Protein 5WAN (pdb70)

Solvent-accessible surface area: 14169 Å² total; per-residue (Å²): 154,218,54,91,0,75,0,0,0,22,0,0,0,3,6,6,0,9,2,0,0,61,75,6,41,96,53,102,6,63,70,116,34,0,58,41,0,0,70,56,0,17,115,28,73,6,40,6,0,2,0,30,25,16,55,117,19,20,21,18,166,11,87,0,14,68,58,41,61,71,0,4,98,9,0,24,24,0,2,70,46,18,78,145,3,49,0,3,0,6,0,3,1,28,46,45,80,2,21,85,0,0,108,46,0,3,71,5,8,87,69,9,65,14,18,2,0,0,9,2,37,5,12,69,47,78,68,14,5,99,79,94,68,64,26,75,25,91,111,10,100,101,96,51,35,67,32,1,42,20,0,0,66,0,0,122,50,1,23,57,84,6,98,4,94,36,123,35,115,74,28,86,22,110,70,28,134,2,73,89,76,21,84,56,126,25,51,8,0,3,43,2,54,49,114,56,0,4,51,8,0,1,141,24,0,54,14,0,11,4,119,3,104,23,4,49,67,11,64,43,0,31,92,13,1,55,106,1,107,102,12,7,123,135,43,72,85,124,6,5,1,12,0,13,0,0,2,0,11,33,100,66,80,116,36,0,68,60,66,0,75,94,14,53,81,6,30,2,130,104,0,29,80,173,60,152,105,102,43,21,44,1,0,59,77,12,0,0,0,7,1,17,23,58,13,0,2,134,8,0,23,66,0,13,74,9,93,14,12,67,0,0,4,0,0,4,10,52,7,70,58,10,0,81,38,0,9,99,102,0,12,91,103,4,95,0,7,70,92,38,145

Structure (mmCIF, N/CA/C/O backbone):
data_5WAN
#
_entry.id   5WAN
#
_cell.length_a   87.850
_cell.length_b   87.850
_cell.length_c   96.368
_cell.angle_alpha   90.00
_cell.angle_beta   90.00
_cell.angle_gamma   120.00
#
_symmetry.space_group_name_H-M   'P 31 2 1'
#
loop_
_entity.id
_entity.type
_entity.pdbx_description
1 polymer 'Pyrimidine monooxygenase RutA'
2 non-polymer URACIL
3 non-polymer 'SULFATE ION'
4 non-polymer GLYCEROL
5 non-polymer 'FLAVIN MONONUCLEOTIDE'
6 water water
#
loop_
_atom_site.group_PDB
_atom_site.id
_atom_site.type_symbol
_atom_site.label_atom_id
_atom_site.label_alt_id
_atom_site.label_comp_id
_atom_site.label_asym_id
_atom_site.label_entity_id
_atom_site.label_seq_id
_atom_site.pdbx_PDB_ins_code
_atom_site.Cartn_x
_atom_site.Cartn_y
_atom_site.Cartn_z
_atom_site.occupancy
_atom_site.B_iso_or_equiv
_atom_site.auth_seq_id
_atom_site.auth_comp_id
_atom_site.auth_asym_id
_atom_site.auth_atom_id
_atom_site.pdbx_PDB_model_num
ATOM 1 N N . GLU A 1 32 ? 45.890 29.419 29.920 1.00 50.99 -2 GLU A N 1
ATOM 2 C CA . GLU A 1 32 ? 44.935 29.829 30.949 1.00 56.27 -2 GLU A CA 1
ATOM 3 C C . GLU A 1 32 ? 44.599 31.326 30.887 1.00 56.80 -2 GLU A C 1
ATOM 4 O O . GLU A 1 32 ? 43.738 31.803 31.633 1.00 54.81 -2 GLU A O 1
ATOM 6 N N . ARG A 1 3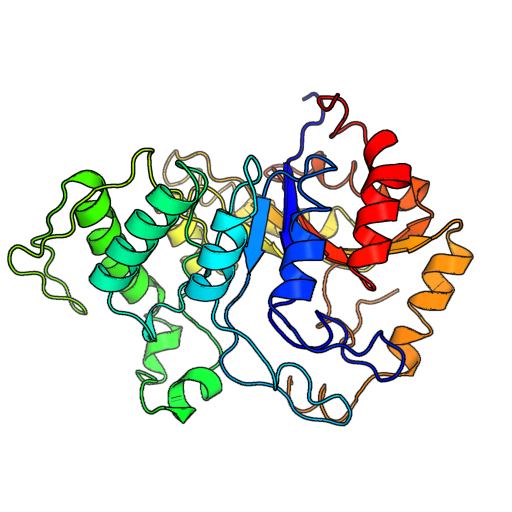3 ? 45.277 32.067 30.010 1.00 54.30 -1 ARG A N 1
ATOM 7 C CA . ARG A 1 33 ? 44.999 33.493 29.877 1.00 50.67 -1 ARG A CA 1
ATOM 8 C C . ARG A 1 33 ? 43.671 33.695 29.158 1.00 43.34 -1 ARG A C 1
ATOM 9 O O . ARG A 1 33 ? 43.446 33.135 28.082 1.00 37.57 -1 ARG A O 1
ATOM 17 N N . LEU A 1 34 ? 42.798 34.503 29.759 1.00 37.48 0 LEU A N 1
ATOM 18 C CA . LEU A 1 34 ? 41.431 34.639 29.274 1.00 34.25 0 LEU A CA 1
ATOM 19 C C . LEU A 1 34 ? 41.388 35.123 27.827 1.00 31.70 0 LEU A C 1
ATOM 20 O O . LEU A 1 34 ? 42.008 36.127 27.470 1.00 28.75 0 LEU A O 1
ATOM 25 N N A MET A 1 35 ? 40.659 34.380 27.004 0.53 30.83 1 MET A N 1
ATOM 26 N N B MET A 1 35 ? 40.640 34.406 26.988 0.47 30.89 1 MET A N 1
ATOM 27 C CA A MET A 1 35 ? 40.430 34.717 25.609 0.53 32.80 1 MET A CA 1
ATOM 28 C CA B MET A 1 35 ? 40.455 34.799 25.590 0.47 32.66 1 MET A CA 1
ATOM 29 C C A MET A 1 35 ? 39.047 34.190 25.271 0.53 30.49 1 MET A C 1
ATOM 30 C C B MET A 1 35 ? 39.143 34.201 25.105 0.47 30.76 1 MET A C 1
ATOM 31 O O A MET A 1 35 ? 38.765 33.013 25.511 0.53 32.70 1 MET A O 1
ATOM 32 O O B MET A 1 35 ? 39.012 32.974 25.049 0.47 33.81 1 MET A O 1
ATOM 41 N N . MET A 1 36 ? 38.181 35.054 24.749 1.00 20.11 2 MET A N 1
ATOM 42 C CA . MET A 1 36 ? 36.828 34.618 24.420 1.00 18.11 2 MET A CA 1
ATOM 43 C C . MET A 1 36 ? 36.315 35.336 23.180 1.00 19.70 2 MET A C 1
ATOM 44 O O . MET A 1 36 ? 36.559 36.532 22.999 1.00 18.47 2 MET A O 1
ATOM 49 N N . LYS A 1 37 ? 35.602 34.600 22.325 1.00 14.45 3 LYS A N 1
ATOM 50 C CA . LYS A 1 37 ? 34.996 35.178 21.136 1.00 13.49 3 LYS A CA 1
ATOM 51 C C . LYS A 1 37 ? 33.633 35.772 21.483 1.00 14.14 3 LYS A C 1
ATOM 52 O O . LYS A 1 37 ? 32.962 35.318 22.409 1.00 15.04 3 LYS A O 1
ATOM 58 N N . ILE A 1 38 ? 33.234 36.803 20.741 1.00 12.43 4 ILE A N 1
ATOM 59 C CA . ILE A 1 38 ? 31.967 37.488 20.977 1.00 16.87 4 ILE A CA 1
ATOM 60 C C . ILE A 1 38 ? 31.177 37.504 19.679 1.00 18.36 4 ILE A C 1
ATOM 61 O O . ILE A 1 38 ? 31.687 37.950 18.646 1.00 17.47 4 ILE A O 1
ATOM 66 N N . GLY A 1 39 ? 29.927 37.053 19.735 1.00 12.13 5 GLY A N 1
ATOM 67 C CA . GLY A 1 39 ? 29.073 37.127 18.566 1.00 10.10 5 GLY A CA 1
ATOM 68 C C . GLY A 1 39 ? 27.825 37.925 18.868 1.00 12.43 5 GLY A C 1
ATOM 69 O O . GLY A 1 39 ? 27.468 38.098 20.042 1.00 14.97 5 GLY A O 1
ATOM 70 N N . VAL A 1 40 ? 27.161 38.431 17.836 1.00 9.89 6 VAL A N 1
ATOM 71 C CA . VAL A 1 40 ? 25.872 39.091 17.999 1.00 10.30 6 VAL A CA 1
ATOM 72 C C . VAL A 1 40 ? 24.797 38.225 17.352 1.00 10.92 6 VAL A C 1
ATOM 73 O O . VAL A 1 40 ? 24.967 37.740 16.223 1.00 10.38 6 VAL A O 1
ATOM 77 N N . PHE A 1 41 ? 23.703 38.018 18.086 1.00 11.33 7 PHE A N 1
ATOM 78 C CA . PHE A 1 41 ? 22.515 37.294 17.623 1.00 11.09 7 PHE A CA 1
ATOM 79 C C . PHE A 1 41 ? 21.590 38.351 17.032 1.00 14.01 7 PHE A C 1
ATOM 80 O O . PHE A 1 41 ? 20.935 39.087 17.778 1.00 13.19 7 PHE A O 1
ATOM 88 N N . VAL A 1 42 ? 21.552 38.470 15.704 1.00 9.80 8 VAL A N 1
ATOM 89 C CA . VAL A 1 42 ? 20.929 39.661 15.107 1.00 10.38 8 VAL A CA 1
ATOM 90 C C . VAL A 1 42 ? 19.405 39.548 15.100 1.00 12.55 8 VAL A C 1
ATOM 91 O O . VAL A 1 42 ? 18.849 38.450 14.939 1.00 14.17 8 VAL A O 1
ATOM 95 N N . PRO A 1 43 ? 18.687 40.655 15.285 1.00 12.62 9 PRO A N 1
ATOM 96 C CA . PRO A 1 43 ? 17.204 40.581 15.386 1.00 9.00 9 PRO A CA 1
ATOM 97 C C . PRO A 1 43 ? 16.538 40.425 14.021 1.00 12.11 9 PRO A C 1
ATOM 98 O O . PRO A 1 43 ? 16.068 41.369 13.377 1.00 12.60 9 PRO A O 1
ATOM 102 N N . ILE A 1 44 ? 16.539 39.180 13.550 1.00 10.10 10 ILE A N 1
ATOM 103 C CA . ILE A 1 44 ? 15.801 38.812 12.351 1.00 10.28 10 ILE A CA 1
ATOM 104 C C . ILE A 1 44 ? 14.305 38.740 12.601 1.00 11.53 10 ILE A C 1
ATOM 105 O O . ILE A 1 44 ? 13.533 38.727 11.635 1.00 12.65 10 ILE A O 1
ATOM 110 N N . GLY A 1 45 ? 13.881 38.729 13.870 1.00 11.21 11 GLY A N 1
ATOM 111 C CA . GLY A 1 45 ? 12.472 38.783 14.225 1.00 10.87 11 GLY A CA 1
ATOM 112 C C . GLY A 1 45 ? 12.158 40.065 14.978 1.00 12.54 11 GLY A C 1
ATOM 113 O O . GLY A 1 45 ? 13.010 40.604 15.685 1.00 14.67 11 GLY A O 1
ATOM 114 N N . ASN A 1 46 ? 10.919 40.548 14.833 1.00 11.77 12 ASN A N 1
ATOM 115 C CA . ASN A 1 46 ? 10.552 41.833 15.435 1.00 11.62 12 ASN A CA 1
ATOM 116 C C . ASN A 1 46 ? 10.693 41.808 16.957 1.00 14.44 12 ASN A C 1
ATOM 117 O O . ASN A 1 46 ? 10.421 40.798 17.620 1.00 14.68 12 ASN A O 1
ATOM 122 N N . ASN A 1 47 ? 11.162 42.934 17.500 1.00 12.54 13 ASN A N 1
ATOM 123 C CA . ASN A 1 47 ? 11.355 43.168 18.925 1.00 14.14 13 ASN A CA 1
ATOM 124 C C . ASN A 1 47 ? 12.477 42.336 19.535 1.00 19.11 13 ASN A C 1
ATOM 125 O O . ASN A 1 47 ? 12.622 42.323 20.767 1.00 15.22 13 ASN A O 1
ATOM 130 N N . GLY A 1 48 ? 13.300 41.675 18.722 1.00 14.71 14 GLY A N 1
ATOM 131 C CA . GLY A 1 48 ? 14.462 40.986 19.260 1.00 13.76 14 GLY A CA 1
ATOM 132 C C . GLY A 1 48 ? 14.059 39.851 20.181 1.00 15.65 14 GLY A C 1
ATOM 133 O O . GLY A 1 48 ? 13.322 38.953 19.768 1.00 16.43 14 GLY A O 1
ATOM 134 N N . TRP A 1 49 ? 14.526 39.873 21.426 1.00 15.91 15 TRP A N 1
ATOM 135 C CA . TRP A 1 49 ? 14.239 38.794 22.366 1.00 14.02 15 TRP A CA 1
ATOM 136 C C . TRP A 1 49 ? 13.502 39.298 23.601 1.00 15.55 15 TRP A C 1
ATOM 137 O O . TRP A 1 49 ? 13.576 38.680 24.661 1.00 17.48 15 TRP A O 1
ATOM 148 N N . LEU A 1 50 ? 12.756 40.399 23.493 1.00 16.59 16 LEU A N 1
ATOM 149 C CA . LEU A 1 50 ? 11.950 40.868 24.617 1.00 16.18 16 LEU A CA 1
ATOM 150 C C . LEU A 1 50 ? 10.472 40.817 24.255 1.00 16.74 16 LEU A C 1
ATOM 151 O O . LEU A 1 50 ? 10.063 41.318 23.203 1.00 17.80 16 LEU A O 1
ATOM 156 N N . ILE A 1 51 ? 9.680 40.216 25.136 1.00 16.95 17 ILE A N 1
ATOM 157 C CA . ILE A 1 51 ? 8.259 40.006 24.891 1.00 19.91 17 ILE A CA 1
ATOM 158 C C . ILE A 1 51 ? 7.494 40.919 25.842 1.00 18.66 17 ILE A C 1
ATOM 159 O O . ILE A 1 51 ? 6.973 40.475 26.870 1.00 20.91 17 ILE A O 1
ATOM 164 N N . SER A 1 52 ? 7.446 42.212 25.517 1.00 19.77 18 SER A N 1
ATOM 165 C CA . SER A 1 52 ? 7.010 43.209 26.488 1.00 19.86 18 SER A CA 1
ATOM 166 C C . SER A 1 52 ? 6.615 44.489 25.769 1.00 19.55 18 SER A C 1
ATOM 167 O O . SER A 1 52 ? 7.314 44.923 24.854 1.00 18.56 18 SER A O 1
ATOM 170 N N . THR A 1 53 ? 5.523 45.115 26.223 1.00 23.02 19 THR A N 1
ATOM 171 C CA . THR A 1 53 ? 5.139 46.399 25.655 1.00 23.62 19 THR A CA 1
ATOM 172 C C . THR A 1 53 ? 6.020 47.540 26.146 1.00 26.28 19 THR A C 1
ATOM 173 O O . THR A 1 53 ? 5.961 48.636 25.576 1.00 26.15 19 THR A O 1
ATOM 177 N N . HIS A 1 54 ? 6.849 47.306 27.166 1.00 23.12 20 HIS A N 1
ATOM 178 C CA . HIS A 1 54 ? 7.804 48.303 27.637 1.00 22.76 20 HIS A CA 1
ATOM 179 C C . HIS A 1 54 ? 9.169 48.171 26.981 1.00 27.90 20 HIS A C 1
ATOM 180 O O . HIS A 1 54 ? 10.044 49.005 27.235 1.00 22.11 20 HIS A O 1
ATOM 187 N N . ALA A 1 55 ? 9.374 47.143 26.168 1.00 18.64 21 ALA A N 1
ATOM 188 C CA . ALA A 1 55 ? 10.619 46.946 25.459 1.00 17.66 21 ALA A CA 1
ATOM 189 C C . ALA A 1 55 ? 10.612 47.774 24.179 1.00 17.89 21 ALA A C 1
ATOM 190 O O . ALA A 1 55 ? 9.551 48.196 23.713 1.00 17.31 21 ALA A O 1
ATOM 192 N N . PRO A 1 56 ? 11.780 48.036 23.599 1.00 19.16 22 PRO A N 1
ATOM 193 C CA . PRO A 1 56 ? 11.804 48.702 22.291 1.00 16.98 22 PRO A CA 1
ATOM 194 C C . PRO A 1 56 ? 10.998 47.914 21.267 1.00 20.34 22 PRO A C 1
ATOM 195 O O . PRO A 1 56 ? 11.110 46.690 21.173 1.00 17.87 22 PRO A O 1
ATOM 199 N N . GLN A 1 57 ? 10.174 48.631 20.503 1.00 17.00 23 GLN A N 1
ATOM 200 C CA . GLN A 1 57 ? 9.344 48.036 19.460 1.00 16.56 23 GLN A CA 1
ATOM 201 C C . GLN A 1 57 ? 9.955 48.356 18.102 1.00 15.83 23 GLN A C 1
ATOM 202 O O . GLN A 1 57 ? 10.126 49.530 17.756 1.00 19.00 23 GLN A O 1
ATOM 208 N N . TYR A 1 58 ? 10.269 47.320 17.323 1.00 14.25 24 TYR A N 1
ATOM 209 C CA . TYR A 1 58 ? 10.893 47.536 16.029 1.00 14.04 24 TYR A CA 1
ATOM 210 C C . TYR A 1 58 ? 10.675 46.308 15.155 1.00 16.02 24 TYR A C 1
ATOM 211 O O . TYR A 1 58 ? 10.573 45.185 15.653 1.00 14.39 24 TYR A O 1
ATOM 220 N N . MET A 1 59 ? 10.592 46.538 13.881 1.00 14.71 25 MET A N 1
ATOM 221 C CA . MET A 1 59 ? 10.504 45.486 12.876 1.00 14.59 25 MET A CA 1
ATOM 222 C C . MET A 1 59 ? 11.898 45.055 12.452 1.00 11.88 25 MET A C 1
ATOM 223 O O . MET A 1 59 ? 12.837 45.857 12.467 1.00 15.12 25 MET A O 1
ATOM 228 N N . PRO A 1 60 ? 12.084 43.798 12.042 1.00 12.13 26 PRO A N 1
ATOM 229 C CA . PRO A 1 60 ? 13.391 43.385 11.524 1.00 13.89 26 PRO A CA 1
ATOM 230 C C . PRO A 1 60 ? 13.495 43.833 10.073 1.00 22.52 26 PRO A C 1
ATOM 231 O O . PRO A 1 60 ? 12.782 43.333 9.197 1.00 34.47 26 PRO A O 1
ATOM 235 N N . THR A 1 61 ? 14.308 44.843 9.831 1.00 13.69 27 THR A N 1
ATOM 236 C CA . THR A 1 61 ? 14.536 45.288 8.462 1.00 10.44 27 THR A CA 1
ATOM 237 C C . THR A 1 61 ? 15.964 44.947 8.102 1.00 9.83 27 THR A C 1
ATOM 238 O O . THR A 1 61 ? 16.817 44.780 8.983 1.00 9.88 27 THR A O 1
ATOM 242 N N . PHE A 1 62 ? 16.239 44.889 6.796 1.00 9.14 28 PHE A N 1
ATOM 243 C CA . PHE A 1 62 ? 17.631 44.733 6.406 1.00 10.92 28 PHE A CA 1
ATOM 244 C C . PHE A 1 62 ? 18.468 45.904 6.910 1.00 11.18 28 PHE A C 1
ATOM 245 O O . PHE A 1 62 ? 19.568 45.709 7.434 1.00 11.54 28 PHE A O 1
ATOM 253 N N . GLU A 1 63 ? 17.965 47.132 6.758 1.00 10.16 29 GLU A N 1
ATOM 254 C CA . GLU A 1 63 ? 18.776 48.290 7.140 1.00 9.77 29 GLU A CA 1
ATOM 255 C C . GLU A 1 63 ? 19.080 48.300 8.635 1.00 9.05 29 GLU A C 1
ATOM 256 O O . GLU A 1 63 ? 20.166 48.732 9.039 1.00 11.40 29 GLU A O 1
ATOM 262 N N . LEU A 1 64 ? 18.146 47.840 9.475 1.00 10.03 30 LEU A N 1
ATOM 263 C CA . LEU A 1 64 ? 18.451 47.760 10.905 1.00 10.68 30 LEU A CA 1
ATOM 264 C C . LEU A 1 64 ? 19.543 46.726 11.164 1.00 13.09 30 LEU A C 1
ATOM 265 O O . LEU A 1 64 ? 20.519 46.988 11.880 1.00 10.37 30 LEU A O 1
ATOM 270 N N . ASN A 1 65 ? 19.391 45.540 10.592 1.00 11.61 31 ASN A N 1
ATOM 271 C CA . ASN A 1 65 ? 20.407 44.517 10.800 1.00 8.09 31 ASN A CA 1
ATOM 272 C C . ASN A 1 65 ? 21.740 44.902 10.173 1.00 10.36 31 ASN A C 1
ATOM 273 O O . ASN A 1 65 ? 22.791 44.540 10.710 1.00 10.48 31 ASN A O 1
ATOM 278 N N . LYS A 1 66 ? 21.724 45.663 9.077 1.00 8.96 32 LYS A N 1
ATOM 279 C CA . LYS A 1 66 ? 22.975 46.188 8.526 1.00 9.35 32 LYS A CA 1
ATOM 280 C C . LYS A 1 66 ? 23.652 47.132 9.513 1.00 11.22 32 LYS A C 1
ATOM 281 O O . LYS A 1 66 ? 24.860 47.029 9.751 1.00 11.94 32 LYS A O 1
ATOM 287 N N . ALA A 1 67 ? 22.892 48.085 10.073 1.00 10.20 33 ALA A N 1
ATOM 288 C CA . ALA A 1 67 ? 23.462 48.998 11.066 1.00 9.77 33 ALA A CA 1
ATOM 289 C C . ALA A 1 67 ? 24.024 48.235 12.260 1.00 10.66 33 ALA A C 1
ATOM 290 O O . ALA A 1 67 ? 25.107 48.559 12.765 1.00 12.12 33 ALA A O 1
ATOM 292 N N . ILE A 1 68 ? 23.308 47.202 12.713 1.00 10.70 34 ILE A N 1
ATOM 293 C CA . ILE A 1 68 ? 23.748 46.407 13.857 1.00 11.91 34 ILE A CA 1
ATOM 294 C C . ILE A 1 68 ? 25.056 45.689 13.552 1.00 14.15 34 ILE A C 1
ATOM 295 O O . ILE A 1 68 ? 26.001 45.709 14.356 1.00 12.35 34 ILE A O 1
ATOM 300 N N . VAL A 1 69 ? 25.118 45.002 12.407 1.00 9.79 35 VAL A N 1
ATOM 301 C CA . VAL A 1 69 ? 26.297 44.184 12.131 1.00 10.07 35 VAL A CA 1
ATOM 302 C C . VAL A 1 69 ? 27.491 45.056 11.764 1.00 10.22 35 VAL A C 1
ATOM 303 O O . VAL A 1 69 ? 28.628 44.734 12.131 1.00 12.80 35 VAL A O 1
ATOM 307 N N . GLN A 1 70 ? 27.271 46.186 11.084 1.00 9.37 36 GLN A N 1
ATOM 308 C CA . GLN A 1 70 ? 28.401 47.075 10.822 1.00 11.87 36 GLN A CA 1
ATOM 309 C C . GLN A 1 70 ? 28.955 47.667 12.114 1.00 13.50 36 GLN A C 1
ATOM 310 O O . GLN A 1 70 ? 30.174 47.840 12.252 1.00 12.78 36 GLN A O 1
ATOM 316 N N A LYS A 1 71 ? 28.086 47.978 13.077 0.68 11.27 37 LYS A N 1
ATOM 317 N N B LYS A 1 71 ? 28.085 47.988 13.074 0.32 11.91 37 LYS A N 1
ATOM 318 C CA A LYS A 1 71 ? 28.587 48.485 14.353 0.68 11.84 37 LYS A CA 1
ATOM 319 C CA B LYS A 1 71 ? 28.578 48.476 14.361 0.32 11.81 37 LYS A CA 1
ATOM 320 C C A LYS A 1 71 ? 29.298 47.382 15.133 0.68 11.39 37 LYS A C 1
ATOM 321 C C B LYS A 1 71 ? 29.305 47.376 15.121 0.32 11.44 37 LYS A C 1
ATOM 322 O O A LYS A 1 71 ? 30.341 47.623 15.753 0.68 12.16 37 LYS A O 1
ATOM 323 O O B LYS A 1 71 ? 30.354 47.620 15.728 0.32 12.14 37 LYS A O 1
ATOM 334 N N . ALA A 1 72 ? 28.757 46.159 15.108 1.00 11.86 38 ALA A N 1
ATOM 335 C CA . ALA A 1 72 ? 29.433 45.044 15.771 1.00 11.79 38 ALA A CA 1
ATOM 336 C C . ALA A 1 72 ? 30.814 44.814 15.167 1.00 11.57 38 ALA A C 1
ATOM 337 O O . ALA A 1 72 ? 31.806 44.636 15.893 1.00 12.81 38 ALA A O 1
ATOM 339 N N . GLU A 1 73 ? 30.899 44.860 13.836 1.00 12.03 39 GLU A N 1
ATOM 340 C CA . GLU A 1 73 ? 32.180 44.702 13.162 1.00 11.96 39 GLU A CA 1
ATOM 341 C C . GLU A 1 73 ? 33.158 45.794 13.568 1.00 15.90 39 GLU A C 1
ATOM 342 O O . GLU A 1 73 ? 34.353 45.532 13.775 1.00 13.82 39 GLU A O 1
ATOM 348 N N . HIS A 1 74 ? 32.662 47.029 13.697 1.00 12.42 40 HIS A N 1
ATOM 349 C CA . HIS A 1 74 ? 33.500 48.145 14.117 1.00 13.93 40 HIS A CA 1
ATOM 350 C C . HIS A 1 74 ? 34.139 47.893 15.481 1.00 19.27 40 HIS A C 1
ATOM 351 O O . HIS A 1 74 ? 35.296 48.272 15.721 1.00 15.83 40 HIS A O 1
ATOM 358 N N . TYR A 1 75 ? 33.394 47.278 16.395 1.00 14.81 41 TYR A N 1
ATOM 359 C CA . TYR A 1 75 ? 33.888 46.962 17.727 1.00 16.08 41 TYR A CA 1
ATOM 360 C C . TYR A 1 75 ? 34.481 45.561 17.814 1.00 17.03 41 TYR A C 1
ATOM 361 O O . TYR A 1 75 ? 34.611 45.016 18.916 1.00 18.87 41 TYR A O 1
ATOM 370 N N . HIS A 1 76 ? 34.849 44.971 16.677 1.00 15.82 42 HIS A N 1
ATOM 371 C CA . HIS A 1 76 ? 35.618 43.726 16.637 1.00 16.35 42 HIS A CA 1
ATOM 372 C C . HIS A 1 76 ? 34.842 42.528 17.177 1.00 15.88 42 HIS A C 1
ATOM 373 O O . HIS A 1 76 ? 35.443 41.570 17.674 1.00 14.87 42 HIS A O 1
ATOM 380 N N . PHE A 1 77 ? 33.512 42.537 17.063 1.00 11.79 43 PHE A N 1
ATOM 381 C CA . PHE A 1 77 ? 32.768 41.304 17.278 1.00 12.13 43 PHE A CA 1
ATOM 382 C C . PHE A 1 77 ? 33.277 40.249 16.302 1.00 14.35 43 PHE A C 1
ATOM 383 O O . PHE A 1 77 ? 33.588 40.548 15.146 1.00 14.07 43 PHE A O 1
ATOM 391 N N . ASP A 1 78 ? 33.371 39.009 16.777 1.00 11.37 44 ASP A N 1
ATOM 392 C CA . ASP A 1 78 ? 33.941 37.947 15.952 1.00 11.57 44 ASP A CA 1
ATOM 393 C C . ASP A 1 78 ? 32.955 37.414 14.917 1.00 12.36 44 ASP A C 1
ATOM 394 O O . ASP A 1 78 ? 33.366 37.012 13.815 1.00 11.24 44 ASP A O 1
ATOM 399 N N . PHE A 1 79 ? 31.665 37.360 15.250 1.00 10.20 45 PHE A N 1
ATOM 400 C CA . PHE A 1 79 ? 30.699 36.810 14.312 1.00 9.42 45 PHE A CA 1
ATOM 401 C C . PHE A 1 79 ? 29.318 37.411 14.541 1.00 12.79 45 PHE A C 1
ATOM 402 O O . PHE A 1 79 ? 29.043 38.046 15.556 1.00 10.71 45 PHE A O 1
ATOM 410 N N . ALA A 1 80 ? 28.453 37.191 13.558 1.00 10.25 46 ALA A N 1
ATOM 411 C CA . ALA A 1 80 ? 27.044 37.534 13.614 1.00 12.46 46 ALA A CA 1
ATOM 412 C C . ALA A 1 80 ? 26.260 36.314 13.167 1.00 13.34 46 ALA A C 1
ATOM 413 O O . ALA A 1 80 ? 26.627 35.669 12.183 1.00 11.95 46 ALA A O 1
ATOM 415 N N . LEU A 1 81 ? 25.203 35.985 13.901 1.00 11.17 47 LEU A N 1
ATOM 416 C CA . LEU A 1 81 ? 24.352 34.846 13.577 1.00 12.64 47 LEU A CA 1
ATOM 417 C C . LEU A 1 81 ? 22.899 35.292 13.517 1.00 9.20 47 LEU A C 1
ATOM 418 O O . LEU A 1 81 ? 22.454 36.064 14.375 1.00 9.95 47 LEU A O 1
ATOM 423 N N . SER A 1 82 ? 22.145 34.796 12.526 1.00 9.05 48 SER A N 1
ATOM 424 C CA . SER A 1 82 ? 20.690 34.908 12.583 1.00 8.77 48 SER A CA 1
ATOM 425 C C . SER A 1 82 ? 20.046 33.536 12.694 1.00 11.27 48 SER A C 1
ATOM 426 O O . SER A 1 82 ? 20.497 32.567 12.070 1.00 11.64 48 SER A O 1
ATOM 429 N N A MET A 1 83 ? 18.993 33.469 13.502 0.41 12.23 49 MET A N 1
ATOM 430 N N B MET A 1 83 ? 18.995 33.468 13.512 0.59 12.02 49 MET A N 1
ATOM 431 C CA A MET A 1 83 ? 18.165 32.283 13.619 0.41 12.69 49 MET A CA 1
ATOM 432 C CA B MET A 1 83 ? 18.156 32.289 13.643 0.59 12.68 49 MET A CA 1
ATOM 433 C C A MET A 1 83 ? 17.265 32.163 12.394 0.41 11.81 49 MET A C 1
ATOM 434 C C B MET A 1 83 ? 17.175 32.232 12.477 0.59 12.10 49 MET A C 1
ATOM 435 O O A MET A 1 83 ? 17.333 32.962 11.457 0.41 13.64 49 MET A O 1
ATOM 436 O O B MET A 1 83 ? 17.076 33.162 11.673 0.59 8.31 49 MET A O 1
ATOM 445 N N . ILE A 1 84 ? 16.402 31.152 12.403 1.00 12.61 50 ILE A N 1
ATOM 446 C CA . ILE A 1 84 ? 15.262 31.078 11.489 1.00 12.76 50 ILE A CA 1
ATOM 447 C C . ILE A 1 84 ? 14.033 30.759 12.332 1.00 13.05 50 ILE A C 1
ATOM 448 O O . ILE A 1 84 ? 14.064 29.837 13.157 1.00 17.03 50 ILE A O 1
ATOM 453 N N . LYS A 1 85 ? 12.971 31.552 12.170 1.00 10.55 51 LYS A N 1
ATOM 454 C CA . LYS A 1 85 ? 11.753 31.368 12.964 1.00 12.09 51 LYS A CA 1
ATOM 455 C C . LYS A 1 85 ? 10.552 31.528 12.046 1.00 15.65 51 LYS A C 1
ATOM 456 O O . LYS A 1 85 ? 10.217 32.650 11.651 1.00 13.44 51 LYS A O 1
ATOM 462 N N . LEU A 1 86 ? 9.899 30.415 11.724 1.00 14.50 52 LEU A N 1
ATOM 463 C CA . LEU A 1 86 ? 8.888 30.367 10.671 1.00 16.35 52 LEU A CA 1
ATOM 464 C C . LEU A 1 86 ? 7.472 30.659 11.153 1.00 17.02 52 LEU A C 1
ATOM 465 O O . LEU A 1 86 ? 6.545 30.695 10.330 1.00 17.45 52 LEU A O 1
ATOM 470 N N . ARG A 1 87 ? 7.274 30.871 12.451 1.00 13.53 53 ARG A N 1
ATOM 471 C CA . ARG A 1 87 ? 5.960 31.199 12.970 1.00 15.05 53 ARG A CA 1
ATOM 472 C C . ARG A 1 87 ? 6.154 31.952 14.278 1.00 16.32 53 ARG A C 1
ATOM 473 O O . ARG A 1 87 ? 7.086 31.665 15.033 1.00 19.59 53 ARG A O 1
ATOM 481 N N . GLY A 1 88 ? 5.268 32.913 14.542 1.00 15.84 54 GLY A N 1
ATOM 482 C CA . GLY A 1 88 ? 5.383 33.766 15.705 1.00 16.77 54 GLY A CA 1
ATOM 483 C C . GLY A 1 88 ? 4.424 33.382 16.816 1.00 20.41 54 GLY A C 1
ATOM 484 O O . GLY A 1 88 ? 3.758 32.345 16.781 1.00 18.95 54 GLY A O 1
ATOM 485 N N . PHE A 1 89 ? 4.351 34.260 17.820 1.00 20.65 55 PHE A N 1
ATOM 486 C CA . PHE A 1 89 ? 3.566 34.004 19.023 1.00 23.35 55 PHE A CA 1
ATOM 487 C C . PHE A 1 89 ? 2.475 35.040 19.290 1.00 25.18 55 PHE A C 1
ATOM 488 O O . PHE A 1 89 ? 1.822 34.977 20.344 1.00 23.01 55 PHE A O 1
ATOM 496 N N . GLY A 1 90 ? 2.239 35.979 18.372 1.00 23.95 56 GLY A N 1
ATOM 497 C CA . GLY A 1 90 ? 1.069 36.837 18.527 1.00 22.72 56 GLY A CA 1
ATOM 498 C C . GLY A 1 90 ? 1.158 37.791 19.714 1.00 29.63 56 GLY A C 1
ATOM 499 O O . GLY A 1 90 ? 2.231 38.273 20.088 1.00 21.98 56 GLY A O 1
ATOM 500 N N . GLY A 1 91 ? -0.004 38.068 20.317 1.00 26.77 57 GLY A N 1
ATOM 501 C CA . GLY A 1 91 ? -0.071 38.994 21.434 1.00 24.34 57 GLY A CA 1
ATOM 502 C C . GLY A 1 91 ? -0.046 40.453 21.005 1.00 24.52 57 GLY A C 1
ATOM 503 O O . GLY A 1 91 ? -0.082 40.795 19.820 1.00 24.38 57 GLY A O 1
ATOM 504 N N . LYS A 1 92 ? 0.026 41.328 22.013 1.00 26.71 58 LYS A N 1
ATOM 505 C CA . LYS A 1 92 ? -0.000 42.767 21.761 1.00 25.48 58 LYS A CA 1
ATOM 506 C C . LYS A 1 92 ? 1.170 43.207 20.894 1.00 22.48 58 LYS A C 1
ATOM 507 O O . LYS A 1 92 ? 1.033 44.129 20.080 1.00 24.04 58 LYS A O 1
ATOM 513 N N . THR A 1 93 ? 2.337 42.583 21.069 1.00 19.79 59 THR A N 1
ATOM 514 C CA . THR A 1 93 ? 3.528 42.963 20.321 1.00 18.47 59 THR A CA 1
ATOM 515 C C . THR A 1 93 ? 3.748 42.107 19.072 1.00 19.76 59 THR A C 1
ATOM 516 O O . THR A 1 93 ? 4.778 42.265 18.408 1.00 17.03 59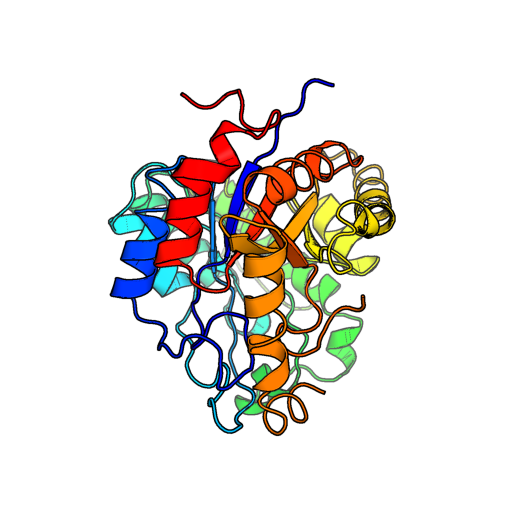 THR A O 1
ATOM 520 N N . GLU A 1 94 ? 2.802 41.220 18.734 1.00 19.91 60 GLU A N 1
ATOM 521 C CA . GLU A 1 94 ? 2.906 40.363 17.550 1.00 20.06 60 GLU A CA 1
ATOM 522 C C . GLU A 1 94 ? 4.275 39.694 17.501 1.00 20.80 60 GLU A C 1
ATOM 523 O O . GLU A 1 94 ? 4.989 39.742 16.496 1.00 16.27 60 GLU A O 1
ATOM 529 N N . PHE A 1 95 ? 4.652 39.087 18.626 1.00 17.66 61 PHE A N 1
ATOM 530 C CA . PHE A 1 95 ? 6.052 38.753 18.858 1.00 15.62 61 PHE A CA 1
ATOM 531 C C . PHE A 1 95 ? 6.520 37.634 17.926 1.00 14.91 61 PHE A C 1
ATOM 532 O O . PHE A 1 95 ? 5.994 36.512 17.970 1.00 17.62 61 PHE A O 1
ATOM 540 N N . TRP A 1 96 ? 7.529 37.941 17.109 1.00 13.87 62 TRP A N 1
ATOM 541 C CA . TRP A 1 96 ? 8.111 37.072 16.084 1.00 13.58 62 TRP A CA 1
ATOM 542 C C . TRP A 1 96 ? 7.102 36.678 15.016 1.00 14.65 62 TRP A C 1
ATOM 543 O O . TRP A 1 96 ? 7.365 35.755 14.232 1.00 16.19 62 TRP A O 1
ATOM 554 N N . ASP A 1 97 ? 5.966 37.382 14.948 1.00 14.13 63 ASP A N 1
ATOM 555 C CA . ASP A 1 97 ? 5.090 37.269 13.784 1.00 15.61 63 ASP A CA 1
ATOM 556 C C . ASP A 1 97 ? 5.777 37.778 12.523 1.00 16.05 63 ASP A C 1
ATOM 557 O O . ASP A 1 97 ? 5.392 37.403 11.407 1.00 15.60 63 ASP A O 1
ATOM 562 N N . HIS A 1 98 ? 6.787 38.623 12.679 1.00 13.56 64 HIS A N 1
ATOM 563 C CA . HIS A 1 98 ? 7.495 39.228 11.559 1.00 12.07 64 HIS A CA 1
ATOM 564 C C . HIS A 1 98 ? 8.944 38.766 11.624 1.00 12.89 64 HIS A C 1
ATOM 565 O O . HIS A 1 98 ? 9.662 39.097 12.574 1.00 13.62 64 HIS A O 1
ATOM 572 N N . ASN A 1 99 ? 9.370 37.987 10.629 1.00 11.15 65 ASN A N 1
ATOM 573 C CA . ASN A 1 99 ? 10.697 37.383 10.621 1.00 10.57 65 ASN A CA 1
ATOM 574 C C . ASN A 1 99 ? 11.222 37.333 9.191 1.00 10.12 65 ASN A C 1
ATOM 575 O O . ASN A 1 99 ? 10.503 36.895 8.289 1.00 10.50 65 ASN A O 1
ATOM 580 N N . LEU A 1 100 ? 12.475 37.750 8.985 1.00 10.06 66 LEU A N 1
ATOM 581 C CA . LEU A 1 100 ? 13.109 37.570 7.683 1.00 11.66 66 LEU A CA 1
ATOM 582 C C . LEU A 1 100 ? 13.637 36.138 7.556 1.00 12.50 66 LEU A C 1
ATOM 583 O O . LEU A 1 100 ? 13.564 35.341 8.492 1.00 11.60 66 LEU A O 1
ATOM 588 N N . GLU A 1 101 ? 14.128 35.791 6.366 1.00 9.62 67 GLU A N 1
ATOM 589 C CA . GLU A 1 101 ? 14.724 34.476 6.133 1.00 9.90 67 GLU A CA 1
ATOM 590 C C . GLU A 1 101 ? 16.248 34.577 6.258 1.00 11.62 67 GLU A C 1
ATOM 591 O O . GLU A 1 101 ? 16.856 35.551 5.806 1.00 10.05 67 GLU A O 1
ATOM 597 N N . SER A 1 102 ? 16.868 33.558 6.870 1.00 8.80 68 SER A N 1
ATOM 598 C CA . SER A 1 102 ? 18.240 33.716 7.379 1.00 8.42 68 SER A CA 1
ATOM 599 C C . SER A 1 102 ? 19.298 33.757 6.262 1.00 9.37 68 SER A C 1
ATOM 600 O O . SER A 1 102 ? 20.179 34.632 6.257 1.00 9.06 68 SER A O 1
ATOM 603 N N . PHE A 1 103 ? 19.268 32.805 5.322 1.00 8.21 69 PHE A N 1
ATOM 604 C CA . PHE A 1 103 ? 20.289 32.808 4.267 1.00 6.89 69 PHE A CA 1
ATOM 605 C C . PHE A 1 103 ? 20.267 34.091 3.446 1.00 8.48 69 PHE A C 1
ATOM 606 O O . PHE A 1 103 ? 21.326 34.665 3.165 1.00 9.95 69 PHE A O 1
ATOM 614 N N . THR A 1 104 ? 19.082 34.560 3.042 1.00 8.56 70 THR A N 1
ATOM 615 C CA . THR A 1 104 ? 19.049 35.781 2.238 1.00 8.32 70 THR A CA 1
ATOM 616 C C . THR A 1 104 ? 19.452 37.008 3.053 1.00 9.66 70 THR A C 1
ATOM 617 O O . THR A 1 104 ? 20.169 37.875 2.541 1.00 8.52 70 THR A O 1
ATOM 621 N N . LEU A 1 105 ? 19.022 37.103 4.321 1.00 8.77 71 LEU A N 1
ATOM 622 C CA . LEU A 1 105 ? 19.509 38.187 5.182 1.00 7.70 71 LEU A CA 1
ATOM 623 C C . LEU A 1 105 ? 21.038 38.174 5.286 1.00 6.69 71 LEU A C 1
ATOM 624 O O . LEU A 1 105 ? 21.692 39.216 5.158 1.00 7.63 71 LEU A O 1
ATOM 629 N N . MET A 1 106 ? 21.621 37.012 5.563 1.00 6.49 72 MET A N 1
ATOM 630 C CA . MET A 1 106 ? 23.069 36.954 5.768 1.00 9.10 72 MET A CA 1
ATOM 631 C C . MET A 1 106 ? 23.830 37.195 4.467 1.00 7.20 72 MET A C 1
ATOM 632 O O . MET A 1 106 ? 24.944 37.739 4.501 1.00 7.60 72 MET A O 1
ATOM 637 N N . ALA A 1 107 ? 23.244 36.825 3.317 1.00 8.10 73 ALA A N 1
ATOM 638 C CA . ALA A 1 107 ? 23.867 37.157 2.036 1.00 7.83 73 ALA A CA 1
ATOM 639 C C . ALA A 1 107 ? 23.945 38.667 1.852 1.00 8.33 73 ALA A C 1
ATOM 640 O O . ALA A 1 107 ? 24.968 39.195 1.407 1.00 8.91 73 ALA A O 1
ATOM 642 N N . GLY A 1 108 ? 22.875 39.385 2.210 1.00 8.79 74 GLY A N 1
ATOM 643 C CA . GLY A 1 108 ? 22.920 40.835 2.149 1.00 10.40 74 GLY A CA 1
ATOM 644 C C . GLY A 1 108 ? 23.920 41.433 3.124 1.00 9.70 74 GLY A C 1
ATOM 645 O O . GLY A 1 108 ? 24.672 42.350 2.770 1.00 10.19 74 GLY A O 1
ATOM 646 N N . LEU A 1 109 ? 23.957 40.916 4.357 1.00 6.81 75 LEU A N 1
ATOM 647 C CA . LEU A 1 109 ? 24.909 41.434 5.342 1.00 8.00 75 LEU A CA 1
ATOM 648 C C . LEU A 1 109 ? 26.351 41.136 4.926 1.00 9.04 75 LEU A C 1
ATOM 649 O O . LEU A 1 109 ? 27.243 41.958 5.149 1.00 9.48 75 LEU A O 1
ATOM 654 N N . ALA A 1 110 ? 26.599 39.972 4.327 1.00 9.08 76 ALA A N 1
ATOM 655 C CA . ALA A 1 110 ? 27.947 39.662 3.835 1.00 10.33 76 ALA A CA 1
ATOM 656 C C . ALA A 1 110 ? 28.424 40.694 2.815 1.00 9.90 76 ALA A C 1
ATOM 657 O O . ALA A 1 110 ? 29.610 41.054 2.784 1.00 9.58 76 ALA A O 1
ATOM 659 N N . ALA A 1 111 ? 27.514 41.187 1.972 1.00 7.53 77 ALA A N 1
ATOM 660 C CA . ALA A 1 111 ? 27.877 42.140 0.931 1.00 10.55 77 ALA A CA 1
ATOM 661 C C . ALA A 1 111 ? 28.240 43.515 1.483 1.00 12.91 77 ALA A C 1
ATOM 662 O O . ALA A 1 111 ? 28.840 44.316 0.755 1.00 12.67 77 ALA A O 1
ATOM 664 N N . VAL A 1 112 ? 27.897 43.819 2.738 1.00 8.12 78 VAL A N 1
ATOM 665 C CA . VAL A 1 112 ? 28.183 45.141 3.285 1.00 10.68 78 VAL A CA 1
ATOM 666 C C . VAL A 1 112 ? 29.074 45.054 4.516 1.00 10.96 78 VAL A C 1
ATOM 667 O O . VAL A 1 112 ? 29.109 45.980 5.322 1.00 11.58 78 VAL A O 1
ATOM 671 N N . THR A 1 113 ? 29.814 43.950 4.657 1.00 11.02 79 THR A N 1
ATOM 672 C CA . THR A 1 113 ? 30.800 43.785 5.719 1.00 13.11 79 THR A CA 1
ATOM 673 C C . THR A 1 113 ? 32.109 43.313 5.094 1.00 13.09 79 THR A C 1
ATOM 674 O O . THR A 1 113 ? 32.183 43.072 3.886 1.00 12.68 79 THR A O 1
ATOM 678 N N . SER A 1 114 ? 33.164 43.196 5.908 1.00 12.61 80 SER A N 1
ATOM 679 C CA . SER A 1 114 ? 34.447 42.791 5.343 1.00 14.13 80 SER A CA 1
ATOM 680 C C . SER A 1 114 ? 35.312 41.928 6.263 1.00 11.59 80 SER A C 1
ATOM 681 O O . SER A 1 114 ? 36.312 41.372 5.803 1.00 13.41 80 SER A O 1
ATOM 684 N N . ARG A 1 115 ? 34.973 41.831 7.555 1.00 12.01 81 ARG A N 1
ATOM 685 C CA . ARG A 1 115 ? 35.817 41.097 8.506 1.00 14.34 81 ARG A CA 1
ATOM 686 C C . ARG A 1 115 ? 35.038 40.129 9.382 1.00 14.21 81 ARG A C 1
ATOM 687 O O . ARG A 1 115 ? 35.553 39.051 9.702 1.00 13.07 81 ARG A O 1
ATOM 695 N N . ILE A 1 116 ? 33.829 40.496 9.810 1.00 10.68 82 ILE A N 1
ATOM 696 C CA . ILE A 1 116 ? 33.092 39.687 10.780 1.00 10.65 82 ILE A CA 1
ATOM 697 C C . ILE A 1 116 ? 32.641 38.378 10.133 1.00 12.58 82 ILE A C 1
ATOM 698 O O . ILE A 1 116 ? 32.303 38.337 8.941 1.00 10.31 82 ILE A O 1
ATOM 703 N N . GLN A 1 117 ? 32.694 37.280 10.898 1.00 11.72 83 GLN A N 1
ATOM 704 C CA . GLN A 1 117 ? 32.154 36.017 10.399 1.00 8.73 83 GLN A CA 1
ATOM 705 C C . GLN A 1 117 ? 30.632 36.112 10.346 1.00 11.24 83 GLN A C 1
ATOM 706 O O . GLN A 1 117 ? 30.005 36.794 11.161 1.00 13.39 83 GLN A O 1
ATOM 712 N N . ILE A 1 118 ? 30.038 35.419 9.375 1.00 9.58 84 ILE A N 1
ATOM 713 C CA . ILE A 1 118 ? 28.607 35.507 9.080 1.00 11.24 84 ILE A CA 1
ATOM 714 C C . ILE A 1 118 ? 28.039 34.089 9.106 1.00 12.48 84 ILE A C 1
ATOM 715 O O . ILE A 1 118 ? 28.507 33.231 8.349 1.00 12.66 84 ILE A O 1
ATOM 720 N N A TYR A 1 119 ? 27.059 33.831 9.984 0.68 8.58 85 TYR A N 1
ATOM 721 N N B TYR A 1 119 ? 27.008 33.857 9.927 0.32 9.86 85 TYR A N 1
ATOM 722 C CA A TYR A 1 119 ? 26.398 32.529 10.034 0.68 9.76 85 TYR A CA 1
ATOM 723 C CA B TYR A 1 119 ? 26.401 32.533 10.072 0.32 10.14 85 TYR A CA 1
ATOM 724 C C A TYR A 1 119 ? 24.907 32.665 9.763 0.68 12.04 85 TYR A C 1
ATOM 725 C C B TYR A 1 119 ? 24.897 32.610 9.830 0.32 11.04 85 TYR A C 1
ATOM 726 O O A TYR A 1 119 ? 24.232 33.501 10.373 0.68 10.17 85 TYR A O 1
ATOM 727 O O B TYR A 1 119 ? 24.199 33.367 10.512 0.32 8.50 85 TYR A O 1
ATOM 744 N N . ALA A 1 120 ? 24.393 31.813 8.882 1.00 10.62 86 ALA A N 1
ATOM 745 C CA . ALA A 1 120 ? 22.953 31.667 8.668 1.00 9.23 86 ALA A CA 1
ATOM 746 C C . ALA A 1 120 ? 22.490 30.337 9.248 1.00 9.83 86 ALA A C 1
ATOM 747 O O . ALA A 1 120 ? 23.269 29.386 9.373 1.00 13.37 86 ALA A O 1
ATOM 749 N N . THR A 1 121 ? 21.206 30.265 9.601 1.00 9.97 87 THR A N 1
ATOM 750 C CA . THR A 1 121 ? 20.646 29.028 10.137 1.00 12.85 87 THR A CA 1
ATOM 751 C C . THR A 1 121 ? 19.830 28.317 9.066 1.00 13.65 87 THR A C 1
ATOM 752 O O . THR A 1 121 ? 18.996 28.935 8.398 1.00 12.46 87 THR A O 1
ATOM 756 N N . ALA A 1 122 ? 20.073 27.020 8.912 1.00 12.71 88 ALA A N 1
ATOM 757 C CA . ALA A 1 122 ? 19.272 26.170 8.044 1.00 14.08 88 ALA A CA 1
ATOM 758 C C . ALA A 1 122 ? 18.354 25.306 8.901 1.00 14.76 88 ALA A C 1
ATOM 759 O O . ALA A 1 122 ? 18.834 24.479 9.685 1.00 18.10 88 ALA A O 1
ATOM 761 N N . ALA A 1 123 ? 17.046 25.515 8.771 1.00 15.41 89 ALA A N 1
ATOM 762 C CA . ALA A 1 123 ? 16.067 24.569 9.301 1.00 23.32 89 ALA A CA 1
ATOM 763 C C . ALA A 1 123 ? 15.999 23.417 8.303 1.00 17.77 89 ALA A C 1
ATOM 764 O O . ALA A 1 123 ? 15.383 23.531 7.243 1.00 18.24 89 ALA A O 1
ATOM 766 N N . THR A 1 124 ? 16.629 22.294 8.647 1.00 16.09 90 THR A N 1
ATOM 767 C CA . THR A 1 124 ? 16.912 21.272 7.647 1.00 19.96 90 THR A CA 1
ATOM 768 C C . THR A 1 124 ? 15.669 20.636 7.040 1.00 16.16 90 THR A C 1
ATOM 769 O O . THR A 1 124 ? 15.779 20.014 5.981 1.00 15.35 90 THR A O 1
ATOM 773 N N . LEU A 1 125 ? 14.497 20.771 7.662 1.00 15.48 91 LEU A N 1
ATOM 774 C CA . LEU A 1 125 ? 13.294 20.234 7.027 1.00 17.86 91 LEU A CA 1
ATOM 775 C C . LEU A 1 125 ? 12.833 21.079 5.847 1.00 17.71 91 LEU A C 1
ATOM 776 O O . LEU A 1 125 ? 12.040 20.599 5.026 1.00 20.20 91 LEU A O 1
ATOM 781 N N . THR A 1 126 ? 13.305 22.317 5.744 1.00 15.56 92 THR A N 1
ATOM 782 C CA . THR A 1 126 ? 12.769 23.265 4.775 1.00 20.08 92 THR A CA 1
ATOM 783 C C . THR A 1 126 ? 13.631 23.434 3.535 1.00 21.15 92 THR A C 1
ATOM 784 O O . THR A 1 126 ? 13.175 24.066 2.581 1.00 19.64 92 THR A O 1
ATOM 788 N N . LEU A 1 127 ? 14.867 22.926 3.526 1.00 15.65 93 LEU A N 1
ATOM 789 C CA . LEU A 1 127 ? 15.764 23.144 2.387 1.00 12.52 93 LEU A CA 1
ATOM 790 C C . LEU A 1 127 ? 16.489 21.850 2.051 1.00 16.28 93 LEU A C 1
ATOM 791 O O . LEU A 1 127 ? 17.103 21.241 2.949 1.00 21.89 93 LEU A O 1
ATOM 796 N N . PRO A 1 128 ? 16.474 21.416 0.793 1.00 15.44 94 PRO A N 1
ATOM 797 C CA . PRO A 1 128 ? 17.267 20.246 0.425 1.00 15.83 94 PRO A CA 1
ATOM 798 C C . PRO A 1 128 ? 18.740 20.514 0.659 1.00 12.46 94 PRO A C 1
ATOM 799 O O . PRO A 1 128 ? 19.211 21.660 0.524 1.00 11.78 94 PRO A O 1
ATOM 803 N N . PRO A 1 129 ? 19.501 19.493 1.052 1.00 13.07 95 PRO A N 1
ATOM 804 C CA . PRO A 1 129 ? 20.912 19.736 1.385 1.00 12.82 95 PRO A CA 1
ATOM 805 C C . PRO A 1 129 ? 21.727 20.281 0.224 1.00 11.54 95 PRO A C 1
ATOM 806 O O . PRO A 1 129 ? 22.636 21.080 0.460 1.00 12.59 95 PRO A O 1
ATOM 810 N N . ALA A 1 130 ? 21.452 19.876 -1.019 1.00 12.21 96 ALA A N 1
ATOM 811 C CA . ALA A 1 130 ? 22.254 20.397 -2.125 1.00 11.73 96 ALA A CA 1
ATOM 812 C C . ALA A 1 130 ? 21.999 21.883 -2.341 1.00 10.97 96 ALA A C 1
ATOM 813 O O . ALA A 1 130 ? 22.880 22.602 -2.829 1.00 12.29 96 ALA A O 1
ATOM 815 N N . ILE A 1 131 ? 20.805 22.360 -1.986 1.00 10.88 97 ILE A N 1
ATOM 816 C CA . ILE A 1 131 ? 20.510 23.785 -2.086 1.00 10.48 97 ILE A CA 1
ATOM 817 C C . ILE A 1 131 ? 21.256 24.558 -1.009 1.00 11.82 97 ILE A C 1
ATOM 818 O O . ILE A 1 131 ? 21.864 25.602 -1.285 1.00 10.62 97 ILE A O 1
ATOM 823 N N . VAL A 1 132 ? 21.202 24.079 0.240 1.00 10.47 98 VAL A N 1
ATOM 824 C CA . VAL A 1 132 ? 22.004 24.706 1.292 1.00 11.18 98 VAL A CA 1
ATOM 825 C C . VAL A 1 132 ? 23.479 24.699 0.911 1.00 10.64 98 VAL A C 1
ATOM 826 O O . VAL A 1 132 ? 24.186 25.699 1.103 1.00 10.05 98 VAL A O 1
ATOM 830 N N . ALA A 1 133 ? 23.961 23.591 0.329 1.00 9.76 99 ALA A N 1
ATOM 831 C CA . ALA A 1 133 ? 25.371 23.520 -0.051 1.00 11.64 99 ALA A CA 1
ATOM 832 C C . ALA A 1 133 ? 25.729 24.639 -1.026 1.00 13.69 99 ALA A C 1
ATOM 833 O O . ALA A 1 133 ? 26.769 25.293 -0.883 1.00 10.51 99 ALA A O 1
ATOM 835 N N . ARG A 1 134 ? 24.876 24.872 -2.024 1.00 9.58 100 ARG A N 1
ATOM 836 C CA . ARG A 1 134 ? 25.162 25.898 -3.024 1.00 10.59 100 ARG A CA 1
ATOM 837 C C . ARG A 1 134 ? 24.941 27.301 -2.462 1.00 10.34 100 ARG A C 1
ATOM 838 O O . ARG A 1 134 ? 25.682 28.234 -2.802 1.00 9.54 100 ARG A O 1
ATOM 846 N N . MET A 1 135 ? 23.924 27.483 -1.608 1.00 8.52 101 MET A N 1
ATOM 847 C CA . MET A 1 135 ? 23.771 28.775 -0.939 1.00 9.44 101 MET A CA 1
ATOM 848 C C . MET A 1 135 ? 24.996 29.109 -0.098 1.00 10.26 101 MET A C 1
ATOM 849 O O . MET A 1 135 ? 25.447 30.260 -0.075 1.00 8.76 101 MET A O 1
ATOM 854 N N . ALA A 1 136 ? 25.554 28.114 0.600 1.00 8.36 102 ALA A N 1
ATOM 855 C CA . ALA A 1 136 ? 26.739 28.380 1.410 1.00 9.34 102 ALA A CA 1
ATOM 856 C C . ALA A 1 136 ? 27.934 28.747 0.540 1.00 8.72 102 ALA A C 1
ATOM 857 O O . ALA A 1 136 ? 28.686 29.671 0.871 1.00 11.53 102 ALA A O 1
ATOM 859 N N . ALA A 1 137 ? 28.127 28.033 -0.572 1.00 8.74 103 ALA A N 1
ATOM 860 C CA . ALA A 1 137 ? 29.174 28.400 -1.528 1.00 10.84 103 ALA A CA 1
ATOM 861 C C . ALA A 1 137 ? 28.970 29.815 -2.067 1.00 11.25 103 ALA A C 1
ATOM 862 O O . ALA A 1 137 ? 29.943 30.554 -2.285 1.00 10.31 103 ALA A O 1
ATOM 864 N N . THR A 1 138 ? 27.711 30.217 -2.279 1.00 8.98 104 THR A N 1
ATOM 865 C CA . THR A 1 138 ? 27.430 31.558 -2.773 1.00 8.34 104 THR A CA 1
ATOM 866 C C . THR A 1 138 ? 27.808 32.622 -1.747 1.00 9.97 104 THR A C 1
ATOM 867 O O . THR A 1 138 ? 28.452 33.615 -2.088 1.00 9.42 104 THR A O 1
ATOM 871 N N . ILE A 1 139 ? 27.415 32.447 -0.482 1.00 7.65 105 ILE A N 1
ATOM 872 C CA . ILE A 1 139 ? 27.758 33.478 0.495 1.00 8.03 105 ILE A CA 1
ATOM 873 C C . ILE A 1 139 ? 29.244 33.423 0.853 1.00 7.79 105 ILE A C 1
ATOM 874 O O . ILE A 1 139 ? 29.829 34.440 1.234 1.00 9.30 105 ILE A O 1
ATOM 879 N N . ASP A 1 140 ? 29.880 32.253 0.734 1.00 8.12 106 ASP A N 1
ATOM 880 C CA . ASP A 1 140 ? 31.341 32.192 0.743 1.00 10.41 106 ASP A CA 1
ATOM 881 C C . ASP A 1 140 ? 31.928 33.140 -0.300 1.00 14.81 106 ASP A C 1
ATOM 882 O O . ASP A 1 140 ? 32.881 33.883 -0.021 1.00 11.14 106 ASP A O 1
ATOM 887 N N . SER A 1 141 ? 31.355 33.142 -1.509 1.00 10.51 107 SER A N 1
ATOM 888 C CA . SER A 1 141 ? 31.837 34.055 -2.543 1.00 9.22 107 SER A CA 1
ATOM 889 C C . SER A 1 141 ? 31.515 35.511 -2.200 1.00 8.97 107 SER A C 1
ATOM 890 O O . SER A 1 141 ? 32.362 36.390 -2.390 1.00 9.46 107 SER A O 1
ATOM 893 N N . ILE A 1 142 ? 30.298 35.795 -1.710 1.00 8.43 108 ILE A N 1
ATOM 894 C CA . ILE A 1 142 ? 29.950 37.175 -1.344 1.00 8.27 108 ILE A CA 1
ATOM 895 C C . ILE A 1 142 ? 30.902 37.693 -0.271 1.00 13.58 108 ILE A C 1
ATOM 896 O O . ILE A 1 142 ? 31.413 38.819 -0.348 1.00 10.43 108 ILE A O 1
ATOM 901 N N . SER A 1 143 ? 31.164 36.873 0.742 1.00 9.59 109 SER A N 1
ATOM 902 C CA . SER A 1 143 ? 31.884 37.313 1.929 1.00 10.15 109 SER A CA 1
ATOM 903 C C . SER A 1 143 ? 33.396 37.148 1.830 1.00 11.25 109 SER A C 1
ATOM 904 O O . SER A 1 143 ? 34.117 37.619 2.717 1.00 13.56 109 SER A O 1
ATOM 907 N N . GLY A 1 144 ? 33.902 36.476 0.804 1.00 11.61 110 GLY A N 1
ATOM 908 C CA . GLY A 1 144 ? 35.326 36.208 0.766 1.00 16.34 110 GLY A CA 1
ATOM 909 C C . GLY A 1 144 ? 35.767 35.242 1.846 1.00 18.04 110 GLY A C 1
ATOM 910 O O . GLY A 1 144 ? 36.808 35.459 2.482 1.00 17.91 110 GLY A O 1
ATOM 911 N N . GLY A 1 145 ? 34.984 34.196 2.097 1.00 11.54 111 GLY A N 1
ATOM 912 C CA . GLY A 1 145 ? 35.410 33.157 3.022 1.00 13.30 111 GLY A CA 1
ATOM 913 C C . GLY A 1 145 ? 35.043 33.367 4.477 1.00 13.99 111 GLY A C 1
ATOM 914 O O . GLY A 1 145 ? 35.714 32.808 5.358 1.00 15.29 111 GLY A O 1
ATOM 915 N N . ARG A 1 146 ? 33.998 34.141 4.763 1.00 9.20 112 ARG A N 1
ATOM 916 C CA . ARG A 1 146 ? 33.614 34.456 6.136 1.00 9.02 112 ARG A CA 1
ATOM 917 C C . ARG A 1 146 ? 32.329 33.763 6.576 1.00 14.94 112 ARG A C 1
ATOM 918 O O . ARG A 1 146 ? 31.790 34.100 7.638 1.00 14.54 112 ARG A O 1
ATOM 926 N N . PHE A 1 147 ? 31.827 32.805 5.803 1.00 9.94 113 PHE A N 1
ATOM 927 C CA . PHE A 1 147 ? 30.477 32.294 6.010 1.00 8.81 113 PHE A CA 1
ATOM 928 C C . PHE A 1 147 ? 30.478 30.894 6.626 1.00 14.10 113 PHE A C 1
ATOM 929 O O . PHE A 1 147 ? 31.361 30.076 6.358 1.00 19.54 113 PHE A O 1
ATOM 937 N N . GLY A 1 148 ? 29.470 30.622 7.462 1.00 11.03 114 GLY A N 1
ATOM 938 C CA . GLY A 1 148 ? 29.252 29.294 8.004 1.00 10.42 114 GLY A CA 1
ATOM 939 C C . GLY A 1 148 ? 27.766 29.074 8.216 1.00 10.82 114 GLY A C 1
ATOM 940 O O . GLY A 1 148 ? 26.961 29.999 8.095 1.00 10.31 114 GLY A O 1
ATOM 941 N N . VAL A 1 149 ? 27.403 27.832 8.539 1.00 9.85 115 VAL A N 1
ATOM 942 C CA . VAL A 1 149 ? 26.002 27.419 8.631 1.00 10.13 115 VAL A CA 1
ATOM 943 C C . VAL A 1 149 ? 25.730 26.860 10.021 1.00 12.85 115 VAL A C 1
ATOM 944 O O . VAL A 1 149 ? 26.468 25.991 10.502 1.00 14.86 115 VAL A O 1
ATOM 948 N N . ASN A 1 150 ? 24.659 27.344 10.656 1.00 9.55 116 ASN A N 1
ATOM 949 C CA . ASN A 1 150 ? 24.147 26.756 11.895 1.00 12.45 116 ASN A CA 1
ATOM 950 C C . ASN A 1 150 ? 23.066 25.756 11.499 1.00 12.79 116 ASN A C 1
ATOM 951 O O . ASN A 1 150 ? 22.054 26.136 10.900 1.00 13.34 116 ASN A O 1
ATOM 956 N N A LEU A 1 151 ? 23.338 24.473 11.730 0.60 13.84 117 LEU A N 1
ATOM 957 N N B LEU A 1 151 ? 23.274 24.483 11.824 0.40 15.22 117 LEU A N 1
ATOM 958 C CA A LEU A 1 151 ? 22.419 23.405 11.360 0.60 21.45 117 LEU A CA 1
ATOM 959 C CA B LEU A 1 151 ? 22.441 23.389 11.325 0.40 21.18 117 LEU A CA 1
ATOM 960 C C A LEU A 1 151 ? 21.519 23.097 12.542 0.60 23.98 117 LEU A C 1
ATOM 961 C C B LEU A 1 151 ? 21.530 22.899 12.449 0.40 23.81 117 LEU A C 1
ATOM 962 O O A LEU A 1 151 ? 22.003 22.843 13.648 0.60 25.67 117 LEU A O 1
ATOM 963 O O B LEU A 1 151 ? 22.013 22.309 13.422 0.40 24.15 117 LEU A O 1
ATOM 972 N N . VAL A 1 152 ? 20.215 23.127 12.310 1.00 20.25 118 VAL A N 1
ATOM 973 C CA . VAL A 1 152 ? 19.242 22.784 13.342 1.00 25.75 118 VAL A CA 1
ATOM 974 C C . VAL A 1 152 ? 18.222 21.793 12.788 1.00 21.92 118 VAL A C 1
ATOM 975 O O . VAL A 1 152 ? 17.905 21.783 11.594 1.00 20.24 118 VAL A O 1
ATOM 979 N N . THR A 1 153 ? 17.700 20.949 13.681 1.00 19.46 119 THR A N 1
ATOM 980 C CA . THR A 1 153 ? 16.678 19.989 13.276 1.00 18.50 119 THR A CA 1
ATOM 981 C C . THR A 1 153 ? 15.306 20.631 13.202 1.00 25.96 119 THR A C 1
ATOM 982 O O . THR A 1 153 ? 14.427 20.127 12.491 1.00 23.09 119 THR A O 1
ATOM 986 N N . GLY A 1 154 ? 15.106 21.724 13.919 1.00 23.68 120 GLY A N 1
ATOM 987 C CA . GLY A 1 154 ? 13.738 22.122 14.176 1.00 31.00 120 GLY A CA 1
ATOM 988 C C . GLY A 1 154 ? 13.160 21.351 15.343 1.00 37.60 120 GLY A C 1
ATOM 989 O O . GLY A 1 154 ? 13.439 20.169 15.548 1.00 38.86 120 GLY A O 1
ATOM 990 N N . TRP A 1 155 ? 12.392 22.065 16.165 1.00 34.41 121 TRP A N 1
ATOM 991 C CA . TRP A 1 155 ? 11.721 21.469 17.315 1.00 39.17 121 TRP A CA 1
ATOM 992 C C . TRP A 1 155 ? 10.248 21.835 17.421 1.00 38.63 121 TRP A C 1
ATOM 993 O O . TRP A 1 155 ? 9.473 21.035 17.951 1.00 38.45 121 TRP A O 1
ATOM 995 N N A GLN A 1 156 ? 9.826 22.991 16.923 0.44 33.39 122 GLN A N 1
ATOM 996 N N B GLN A 1 156 ? 9.823 23.003 16.955 0.56 33.41 122 GLN A N 1
ATOM 997 C CA A GLN A 1 156 ? 8.460 23.482 17.099 0.44 34.07 122 GLN A CA 1
ATOM 998 C CA B GLN A 1 156 ? 8.443 23.448 17.140 0.56 33.94 122 GLN A CA 1
ATOM 999 C C A GLN A 1 156 ? 7.598 22.948 15.960 0.44 31.55 122 GLN A C 1
ATOM 1000 C C B GLN A 1 156 ? 7.602 22.941 15.976 0.56 31.60 122 GLN A C 1
ATOM 1001 O O A GLN A 1 156 ? 7.669 23.443 14.833 0.44 30.78 122 GLN A O 1
ATOM 1002 O O B GLN A 1 156 ? 7.684 23.460 14.860 0.56 30.72 122 GLN A O 1
ATOM 1013 N N . LYS A 1 157 ? 6.785 21.930 16.253 1.00 26.89 123 LYS A N 1
ATOM 1014 C CA . LYS A 1 157 ? 5.917 21.345 15.233 1.00 29.47 123 LYS A CA 1
ATOM 1015 C C . LYS A 1 157 ? 5.051 22.357 14.485 1.00 27.84 123 LYS A C 1
ATOM 1016 O O . LYS A 1 157 ? 4.899 22.200 13.262 1.00 24.66 123 LYS A O 1
ATOM 1022 N N . PRO A 1 158 ? 4.473 23.391 15.116 1.00 24.01 124 PRO A N 1
ATOM 1023 C CA . PRO A 1 158 ? 3.652 24.338 14.336 1.00 26.66 124 PRO A CA 1
ATOM 1024 C C . PRO A 1 158 ? 4.396 25.024 13.195 1.00 24.22 124 PRO A C 1
ATOM 1025 O O . PRO A 1 158 ? 3.767 25.335 12.173 1.00 20.45 124 PRO A O 1
ATOM 1029 N N . GLU A 1 159 ? 5.705 25.275 13.333 1.00 17.15 125 GLU A N 1
ATOM 1030 C CA . GLU A 1 159 ? 6.449 25.930 12.257 1.00 20.70 125 GLU A CA 1
ATOM 1031 C C . GLU A 1 159 ? 6.411 25.124 10.967 1.00 24.37 125 GLU A C 1
ATOM 1032 O O . GLU A 1 159 ? 6.490 25.700 9.872 1.00 18.62 125 GLU A O 1
ATOM 1038 N N . TYR A 1 160 ? 6.322 23.797 11.077 1.00 17.26 126 TYR A N 1
ATOM 1039 C CA . TYR A 1 160 ? 6.374 22.870 9.951 1.00 19.44 126 TYR A CA 1
ATOM 1040 C C . TYR A 1 160 ? 5.012 22.316 9.565 1.00 19.44 126 TYR A C 1
ATOM 1041 O O . TYR A 1 160 ? 4.718 22.188 8.371 1.00 19.00 126 TYR A O 1
ATOM 1050 N N . GLU A 1 161 ? 4.172 21.998 10.553 1.00 18.32 127 GLU A N 1
ATOM 1051 C CA . GLU A 1 161 ? 2.824 21.534 10.262 1.00 23.07 127 GLU A CA 1
ATOM 1052 C C . GLU A 1 161 ? 2.047 22.582 9.484 1.00 19.37 127 GLU A C 1
ATOM 1053 O O . GLU A 1 161 ? 1.193 22.238 8.653 1.00 19.90 127 GLU A O 1
ATOM 1059 N N . GLN A 1 162 ? 2.344 23.864 9.720 1.00 19.21 128 GLN A N 1
ATOM 1060 C CA . GLN A 1 162 ? 1.596 24.926 9.056 1.00 19.02 128 GLN A CA 1
ATOM 1061 C C . GLN A 1 162 ? 1.766 24.887 7.543 1.00 18.63 128 GLN A C 1
ATOM 1062 O O . GLN A 1 162 ? 0.903 25.403 6.827 1.00 19.02 128 GLN A O 1
ATOM 1068 N N . MET A 1 163 ? 2.864 24.318 7.035 1.00 17.92 129 MET A N 1
ATOM 1069 C CA . MET A 1 163 ? 3.065 24.199 5.595 1.00 19.48 129 MET A CA 1
ATOM 1070 C C . MET A 1 163 ? 3.112 22.743 5.142 1.00 19.38 129 MET A C 1
ATOM 1071 O O . MET A 1 163 ? 3.596 22.455 4.044 1.00 17.51 129 MET A O 1
ATOM 1076 N N . GLY A 1 164 ? 2.598 21.826 5.963 1.00 20.01 130 GLY A N 1
ATOM 1077 C CA . GLY A 1 164 ? 2.441 20.435 5.563 1.00 20.67 130 GLY A CA 1
ATOM 1078 C C . GLY A 1 164 ? 3.726 19.635 5.438 1.00 25.57 130 GLY A C 1
ATOM 1079 O O . GLY A 1 164 ? 3.753 18.637 4.707 1.00 25.13 130 GLY A O 1
ATOM 1080 N N . ILE A 1 165 ? 4.791 20.020 6.141 1.00 26.22 131 ILE A N 1
ATOM 1081 C CA . ILE A 1 165 ? 6.050 19.299 5.996 1.00 23.62 131 ILE A CA 1
ATOM 1082 C C . ILE A 1 165 ? 6.543 18.723 7.326 1.00 25.63 131 ILE A C 1
ATOM 1083 O O . ILE A 1 165 ? 7.702 18.338 7.436 1.00 23.27 131 ILE A O 1
ATOM 1088 N N . TRP A 1 166 ? 5.690 18.649 8.337 1.00 23.29 132 TRP A N 1
ATOM 1089 C CA . TRP A 1 166 ? 6.099 17.976 9.570 1.00 26.38 132 TRP A CA 1
ATOM 1090 C C . TRP A 1 166 ? 6.148 16.475 9.314 1.00 30.72 132 TRP A C 1
ATOM 1091 O O . TRP A 1 166 ? 5.181 15.912 8.792 1.00 29.21 132 TRP A O 1
ATOM 1102 N N . PRO A 1 167 ? 7.253 15.796 9.642 1.00 31.43 133 PRO A N 1
ATOM 1103 C CA . PRO A 1 167 ? 7.356 14.366 9.315 1.00 31.40 133 PRO A CA 1
ATOM 1104 C C . PRO A 1 167 ? 6.537 13.469 10.224 1.00 33.83 133 PRO A C 1
ATOM 1105 O O . PRO A 1 167 ? 6.408 12.275 9.926 1.00 43.79 133 PRO A O 1
ATOM 1109 N N . GLY A 1 168 ? 5.984 13.986 11.306 1.00 34.99 134 GLY A N 1
ATOM 1110 C CA . GLY A 1 168 ? 5.304 13.155 12.275 1.00 36.25 134 GLY A CA 1
ATOM 1111 C C . GLY A 1 168 ? 6.069 13.093 13.587 1.00 41.17 134 GLY A C 1
ATOM 1112 O O . GLY A 1 168 ? 7.262 13.394 13.666 1.00 38.22 134 GLY A O 1
ATOM 1113 N N . ASP A 1 169 ? 5.362 12.685 14.637 1.00 43.59 135 ASP A N 1
ATOM 1114 C CA . ASP A 1 169 ? 5.985 12.729 15.954 1.00 49.44 135 ASP A CA 1
ATOM 1115 C C . ASP A 1 169 ? 7.105 11.704 16.129 1.00 47.36 135 ASP A C 1
ATOM 1116 O O . ASP A 1 169 ? 7.768 11.724 17.173 1.00 45.63 135 ASP A O 1
ATOM 1121 N N . ASP A 1 170 ? 7.342 10.826 15.146 1.00 46.24 136 ASP A N 1
ATOM 1122 C CA . ASP A 1 170 ? 8.587 10.063 15.120 1.00 42.26 136 ASP A CA 1
ATOM 1123 C C . ASP A 1 170 ? 9.803 10.973 15.008 1.00 39.29 136 ASP A C 1
ATOM 1124 O O . ASP A 1 170 ? 10.903 10.578 15.411 1.00 38.83 136 ASP A O 1
ATOM 1129 N N . TYR A 1 171 ? 9.628 12.181 14.464 1.00 30.25 137 TYR A N 1
ATOM 1130 C CA . TYR A 1 171 ? 10.767 13.050 14.199 1.00 26.28 137 TYR A CA 1
ATOM 1131 C C . TYR A 1 171 ? 11.508 13.427 15.477 1.00 33.61 137 TYR A C 1
ATOM 1132 O O . TYR A 1 171 ? 12.735 13.575 15.455 1.00 38.47 137 TYR A O 1
ATOM 1141 N N . PHE A 1 172 ? 10.794 13.585 16.595 1.00 32.22 138 PHE A N 1
ATOM 1142 C CA . PHE A 1 172 ? 11.457 14.010 17.826 1.00 35.10 138 PHE A CA 1
ATOM 1143 C C . PHE A 1 172 ? 12.621 13.089 18.180 1.00 38.63 138 PHE A C 1
ATOM 1144 O O . PHE A 1 172 ? 13.707 13.558 18.543 1.00 39.69 138 PHE A O 1
ATOM 1152 N N . SER A 1 173 ? 12.432 11.777 18.036 1.00 33.72 139 SER A N 1
ATOM 1153 C CA . SER A 1 173 ? 13.479 10.828 18.392 1.00 37.06 139 SER A CA 1
ATOM 1154 C C . SER A 1 173 ? 14.435 10.507 17.248 1.00 31.53 139 SER A C 1
ATOM 1155 O O . SER A 1 173 ? 15.542 10.023 17.507 1.00 34.64 139 SER A O 1
ATOM 1158 N N A ARG A 1 174 ? 14.049 10.779 16.004 0.54 27.33 140 ARG A N 1
ATOM 1159 N N B ARG A 1 174 ? 14.047 10.756 15.996 0.46 27.43 140 ARG A N 1
ATOM 1160 C CA A ARG A 1 174 ? 14.867 10.445 14.847 0.54 26.02 140 ARG A CA 1
ATOM 1161 C CA B ARG A 1 174 ? 14.889 10.436 14.848 0.46 26.25 140 ARG A CA 1
ATOM 1162 C C A ARG A 1 174 ? 15.532 11.656 14.207 0.54 24.01 140 ARG A C 1
ATOM 1163 C C B ARG A 1 174 ? 15.542 11.655 14.210 0.46 23.94 140 ARG A C 1
ATOM 1164 O O A ARG A 1 174 ? 16.291 11.494 13.245 0.54 23.40 140 ARG A O 1
ATOM 1165 O O B ARG A 1 174 ? 16.301 11.499 13.247 0.46 23.39 140 ARG A O 1
ATOM 1180 N N . ARG A 1 175 ? 15.274 12.861 14.713 1.00 19.74 141 ARG A N 1
ATOM 1181 C CA . ARG A 1 175 ? 15.707 14.062 14.007 1.00 20.03 141 ARG A CA 1
ATOM 1182 C C . ARG A 1 175 ? 17.222 14.149 13.857 1.00 17.95 141 ARG A C 1
ATOM 1183 O O . ARG A 1 175 ? 17.704 14.722 12.875 1.00 18.38 141 ARG A O 1
ATOM 1191 N N . TYR A 1 176 ? 17.999 13.597 14.797 1.00 20.09 142 TYR A N 1
ATOM 1192 C CA . TYR A 1 176 ? 19.446 13.666 14.600 1.00 21.21 142 TYR A CA 1
ATOM 1193 C C . TYR A 1 176 ? 19.966 12.552 13.692 1.00 20.22 142 TYR A C 1
ATOM 1194 O O . TYR A 1 176 ? 21.058 12.693 13.132 1.00 22.64 142 TYR A O 1
ATOM 1203 N N . ASP A 1 177 ? 19.204 11.470 13.503 1.00 20.18 143 ASP A N 1
ATOM 1204 C CA . ASP A 1 177 ? 19.486 10.558 12.396 1.00 22.34 143 ASP A CA 1
ATOM 1205 C C . ASP A 1 177 ? 19.318 11.273 11.063 1.00 22.25 143 ASP A C 1
ATOM 1206 O O . ASP A 1 177 ? 20.155 11.149 10.160 1.00 21.43 143 ASP A O 1
ATOM 1211 N N . TYR A 1 178 ? 18.210 12.004 10.923 1.00 16.52 144 TYR A N 1
ATOM 1212 C CA . TYR A 1 178 ? 17.965 12.806 9.729 1.00 20.17 144 TYR A CA 1
ATOM 1213 C C . TYR A 1 178 ? 19.086 13.816 9.513 1.00 18.37 144 TYR A C 1
ATOM 1214 O O . TYR A 1 178 ? 19.631 13.937 8.407 1.00 14.43 144 TYR A O 1
ATOM 1223 N N . LEU A 1 179 ? 19.455 14.543 10.572 1.00 15.41 145 LEU A N 1
ATOM 1224 C CA . LEU A 1 179 ? 20.490 15.566 10.449 1.00 14.19 145 LEU A CA 1
ATOM 1225 C C . LEU A 1 179 ? 21.844 14.951 10.115 1.00 19.61 145 LEU A C 1
ATOM 1226 O O . LEU A 1 179 ? 22.661 15.584 9.431 1.00 13.81 145 LEU A O 1
ATOM 1231 N N . THR A 1 180 ? 22.101 13.732 10.595 1.00 16.51 146 THR A N 1
ATOM 1232 C CA . THR A 1 180 ? 23.351 13.051 10.269 1.00 15.32 146 THR A CA 1
ATOM 1233 C C . THR A 1 180 ? 23.448 12.749 8.779 1.00 16.55 146 THR A C 1
ATOM 1234 O O . THR A 1 180 ? 24.503 12.949 8.163 1.00 17.12 146 THR A O 1
ATOM 1238 N N . GLU A 1 181 ? 22.361 12.264 8.174 1.00 14.78 147 GLU A N 1
ATOM 1239 C CA . GLU A 1 181 ? 22.376 12.085 6.725 1.00 16.44 147 GLU A CA 1
ATOM 1240 C C . GLU A 1 181 ? 22.531 13.422 6.012 1.00 18.20 147 GLU A C 1
ATOM 1241 O O . GLU A 1 181 ? 23.312 13.544 5.062 1.00 15.21 147 GLU A O 1
ATOM 1247 N N . TYR A 1 182 ? 21.806 14.441 6.473 1.00 14.59 148 TYR A N 1
ATOM 1248 C CA . TYR A 1 182 ? 21.861 15.757 5.844 1.00 16.25 148 TYR A CA 1
ATOM 1249 C C . TYR A 1 182 ? 23.295 16.284 5.798 1.00 15.07 148 TYR A C 1
ATOM 1250 O O . TYR A 1 182 ? 23.770 16.725 4.745 1.00 12.67 148 TYR A O 1
ATOM 1259 N N . VAL A 1 183 ? 24.017 16.207 6.921 1.00 12.79 149 VAL A N 1
ATOM 1260 C CA . VAL A 1 183 ? 25.356 16.789 6.966 1.00 14.56 149 VAL A CA 1
ATOM 1261 C C . VAL A 1 183 ? 26.350 15.948 6.176 1.00 13.83 149 VAL A C 1
ATOM 1262 O O . VAL A 1 183 ? 27.344 16.479 5.668 1.00 16.00 149 VAL A O 1
ATOM 1266 N N . GLN A 1 184 ? 26.115 14.638 6.050 1.00 13.36 150 GLN A N 1
ATOM 1267 C CA . GLN A 1 184 ? 26.988 13.836 5.196 1.00 16.82 150 GLN A CA 1
ATOM 1268 C C . GLN A 1 184 ? 26.900 14.304 3.749 1.00 20.10 150 GLN A C 1
ATOM 1269 O O . GLN A 1 184 ? 27.918 14.398 3.053 1.00 14.94 150 GLN A O 1
ATOM 1275 N N . VAL A 1 185 ? 25.693 14.634 3.292 1.00 15.64 151 VAL A N 1
ATOM 1276 C CA . VAL A 1 185 ? 25.533 15.181 1.946 1.00 14.31 151 VAL A CA 1
ATOM 1277 C C . VAL A 1 185 ? 26.270 16.511 1.823 1.00 13.15 151 VAL A C 1
ATOM 1278 O O . VAL A 1 185 ? 27.001 16.743 0.854 1.00 12.99 151 VAL A O 1
ATOM 1282 N N . LEU A 1 186 ? 26.079 17.412 2.799 1.00 12.31 152 LEU A N 1
ATOM 1283 C CA . LEU A 1 186 ? 26.781 18.696 2.774 1.00 11.91 152 LEU A CA 1
ATOM 1284 C C . LEU A 1 186 ? 28.289 18.500 2.736 1.00 17.95 152 LEU A C 1
ATOM 1285 O O . LEU A 1 186 ? 28.991 19.153 1.956 1.00 13.62 152 LEU A O 1
ATOM 1290 N N . ARG A 1 187 ? 28.809 17.615 3.593 1.00 14.06 153 ARG A N 1
ATOM 1291 C CA . ARG A 1 187 ? 30.257 17.430 3.649 1.00 15.92 153 ARG A CA 1
ATOM 1292 C C . ARG A 1 187 ? 30.800 16.874 2.335 1.00 16.72 153 ARG A C 1
ATOM 1293 O O . ARG A 1 187 ? 31.884 17.275 1.888 1.00 16.74 153 ARG A O 1
ATOM 1301 N N . ASP A 1 188 ? 30.066 15.946 1.705 1.00 13.29 154 ASP A N 1
ATOM 1302 C CA . ASP A 1 188 ? 30.474 15.442 0.394 1.00 13.68 154 ASP A CA 1
ATOM 1303 C C . ASP A 1 188 ? 30.580 16.580 -0.608 1.00 15.50 154 ASP A C 1
ATOM 1304 O O . ASP A 1 188 ? 31.561 16.690 -1.354 1.00 15.22 154 ASP A O 1
ATOM 1309 N N . LEU A 1 189 ? 29.530 17.402 -0.678 1.00 14.37 155 LEU A N 1
ATOM 1310 C CA . LEU A 1 189 ? 29.448 18.433 -1.706 1.00 14.54 155 LEU A CA 1
ATOM 1311 C C . LEU A 1 189 ? 30.487 19.529 -1.487 1.00 14.70 155 LEU A C 1
ATOM 1312 O O . LEU A 1 189 ? 31.142 19.968 -2.441 1.00 16.56 155 LEU A O 1
ATOM 1317 N N . TRP A 1 190 ? 30.661 19.985 -0.250 1.00 12.89 156 TRP A N 1
ATOM 1318 C CA . TRP A 1 190 ? 31.667 21.017 -0.004 1.00 12.82 156 TRP A CA 1
ATOM 1319 C C . TRP A 1 190 ? 33.077 20.466 -0.175 1.00 16.15 156 TRP A C 1
ATOM 1320 O O . TRP A 1 190 ? 33.973 21.166 -0.669 1.00 16.13 156 TRP A O 1
ATOM 1331 N N . GLY A 1 191 ? 33.287 19.222 0.225 1.00 14.46 157 GLY A N 1
ATOM 1332 C CA . GLY A 1 191 ? 34.612 18.613 0.228 1.00 16.56 157 GLY A CA 1
ATOM 1333 C C . GLY A 1 191 ? 35.111 18.156 -1.130 1.00 22.29 157 GLY A C 1
ATOM 1334 O O . GLY A 1 191 ? 36.300 18.301 -1.437 1.00 20.78 157 GLY A O 1
ATOM 1335 N N . THR A 1 192 ? 34.225 17.587 -1.947 1.00 19.18 158 THR A N 1
ATOM 1336 C CA . THR A 1 192 ? 34.607 17.010 -3.230 1.00 18.41 158 THR A CA 1
ATOM 1337 C C . THR A 1 192 ? 33.838 17.587 -4.409 1.00 17.11 158 THR A C 1
ATOM 1338 O O . THR A 1 192 ? 34.153 17.243 -5.558 1.00 17.69 158 THR A O 1
ATOM 1342 N N . GLY A 1 193 ? 32.813 18.399 -4.164 1.00 14.96 159 GLY A N 1
ATOM 1343 C CA . GLY A 1 193 ? 31.945 18.869 -5.221 1.00 17.16 159 GLY A CA 1
ATOM 1344 C C . GLY A 1 193 ? 30.906 17.872 -5.695 1.00 15.98 159 GLY A C 1
ATOM 1345 O O . GLY A 1 193 ? 30.149 18.192 -6.620 1.00 16.14 159 GLY A O 1
ATOM 1346 N N A LYS A 1 194 ? 30.831 16.683 -5.094 0.42 16.66 160 LYS A N 1
ATOM 1347 N N B LYS A 1 194 ? 30.848 16.681 -5.106 0.58 16.80 160 LYS A N 1
ATOM 1348 C CA A LYS A 1 194 ? 29.904 15.665 -5.577 0.42 16.17 160 LYS A CA 1
ATOM 1349 C CA B LYS A 1 194 ? 29.877 15.689 -5.543 0.58 15.78 160 LYS A CA 1
ATOM 1350 C C A LYS A 1 194 ? 29.553 14.697 -4.453 0.42 17.37 160 LYS A C 1
ATOM 1351 C C B LYS A 1 194 ? 29.458 14.830 -4.361 0.58 17.29 160 LYS A C 1
ATOM 1352 O O A LYS A 1 194 ? 30.346 14.484 -3.530 0.42 17.66 160 LYS A O 1
ATOM 1353 O O B LYS A 1 194 ? 30.106 14.824 -3.309 0.58 18.08 160 LYS A O 1
ATOM 1364 N N . SER A 1 195 ? 28.356 14.105 -4.547 1.00 15.37 161 SER A N 1
ATOM 1365 C CA . SER A 1 195 ? 27.881 13.153 -3.546 1.00 14.75 161 SER A CA 1
ATOM 1366 C C . SER A 1 195 ? 27.131 12.001 -4.197 1.00 19.34 161 SER A C 1
ATOM 1367 O O . SER A 1 195 ? 26.304 12.213 -5.086 1.00 15.35 161 SER A O 1
ATOM 1370 N N . ASP A 1 196 ? 27.410 10.787 -3.717 1.00 16.58 162 ASP A N 1
ATOM 1371 C CA . ASP A 1 196 ? 26.644 9.592 -4.059 1.00 20.18 162 ASP A CA 1
ATOM 1372 C C . ASP A 1 196 ? 25.953 9.018 -2.825 1.00 19.64 162 ASP A C 1
ATOM 1373 O O . ASP A 1 196 ? 25.574 7.840 -2.823 1.00 20.65 162 ASP A O 1
ATOM 1378 N N . PHE A 1 197 ? 25.788 9.832 -1.778 1.00 18.53 163 PHE A N 1
ATOM 1379 C CA . PHE A 1 197 ? 25.226 9.351 -0.520 1.00 16.63 163 PHE A CA 1
ATOM 1380 C C . PHE A 1 197 ? 23.844 8.745 -0.726 1.00 22.23 163 PHE A C 1
ATOM 1381 O O . PHE A 1 197 ? 22.987 9.329 -1.392 1.00 20.69 163 PHE A O 1
ATOM 1389 N N . LYS A 1 198 ? 23.615 7.586 -0.107 1.00 18.18 164 LYS A N 1
ATOM 1390 C CA . LYS A 1 198 ? 22.298 6.963 -0.109 1.00 19.38 164 LYS A CA 1
ATOM 1391 C C . LYS A 1 198 ? 21.945 6.532 1.304 1.00 25.28 164 LYS A C 1
ATOM 1392 O O . LYS A 1 198 ? 22.689 5.772 1.933 1.00 25.60 164 LYS A O 1
ATOM 1398 N N . GLY A 1 199 ? 20.826 7.038 1.809 1.00 20.48 165 GLY A N 1
ATOM 1399 C CA . GLY A 1 199 ? 20.393 6.692 3.148 1.00 20.06 165 GLY A CA 1
ATOM 1400 C C . GLY A 1 199 ? 18.895 6.519 3.269 1.00 24.13 165 GLY A C 1
ATOM 1401 O O . GLY A 1 199 ? 18.201 6.327 2.265 1.00 24.59 165 GLY A O 1
ATOM 1402 N N . ASP A 1 200 ? 18.390 6.585 4.503 1.00 23.86 166 ASP A N 1
ATOM 1403 C CA . ASP A 1 200 ? 16.957 6.492 4.758 1.00 25.71 166 ASP A CA 1
ATOM 1404 C C . ASP A 1 200 ? 16.204 7.736 4.323 1.00 25.58 166 ASP A C 1
ATOM 1405 O O . ASP A 1 200 ? 14.994 7.660 4.080 1.00 26.88 166 ASP A O 1
ATOM 1410 N N . PHE A 1 201 ? 16.874 8.883 4.253 1.00 20.37 167 PHE A N 1
ATOM 1411 C CA . PHE A 1 201 ? 16.187 10.140 4.016 1.00 20.19 167 PHE A CA 1
ATOM 1412 C C . PHE A 1 201 ? 16.632 10.866 2.762 1.00 24.66 167 PHE A C 1
ATOM 1413 O O . PHE A 1 201 ? 15.882 11.724 2.279 1.00 22.54 167 PHE A O 1
ATOM 1421 N N . PHE A 1 202 ? 17.804 10.544 2.210 1.00 20.47 168 PHE A N 1
ATOM 1422 C CA . PHE A 1 202 ? 18.304 11.224 1.022 1.00 22.75 168 PHE A CA 1
ATOM 1423 C C . PHE A 1 202 ? 18.909 10.210 0.066 1.00 23.61 168 PHE A C 1
ATOM 1424 O O . PHE A 1 202 ? 19.475 9.198 0.484 1.00 21.62 168 PHE A O 1
ATOM 1432 N N . THR A 1 203 ? 18.779 10.498 -1.228 1.00 18.59 169 THR A N 1
ATOM 1433 C CA . THR A 1 203 ? 19.347 9.677 -2.293 1.00 19.02 169 THR A CA 1
ATOM 1434 C C . THR A 1 203 ? 20.064 10.611 -3.256 1.00 23.04 169 THR A C 1
ATOM 1435 O O . THR A 1 203 ? 19.416 11.375 -3.979 1.00 23.80 169 THR A O 1
ATOM 1439 N N . MET A 1 204 ? 21.394 10.570 -3.252 1.00 16.85 170 MET A N 1
ATOM 1440 C CA . MET A 1 204 ? 22.199 11.347 -4.183 1.00 18.99 170 MET A CA 1
ATOM 1441 C C . MET A 1 204 ? 22.701 10.408 -5.273 1.00 21.27 170 MET A C 1
ATOM 1442 O O . MET A 1 204 ? 23.234 9.334 -4.974 1.00 18.81 170 MET A O 1
ATOM 1447 N N . ASN A 1 205 ? 22.505 10.803 -6.529 1.00 17.88 171 ASN A N 1
ATOM 1448 C CA . ASN A 1 205 ? 22.972 10.056 -7.698 1.00 18.88 171 ASN A CA 1
ATOM 1449 C C . ASN A 1 205 ? 23.959 10.967 -8.426 1.00 21.28 171 ASN A C 1
ATOM 1450 O O . ASN A 1 205 ? 23.572 11.700 -9.340 1.00 18.69 171 ASN A O 1
ATOM 1455 N N . ASP A 1 206 ? 25.223 10.946 -8.005 1.00 20.06 172 ASP A N 1
ATOM 1456 C CA . ASP A 1 206 ? 26.241 11.863 -8.540 1.00 17.49 172 ASP A CA 1
ATOM 1457 C C . ASP A 1 206 ? 25.745 13.315 -8.508 1.00 15.58 172 ASP A C 1
ATOM 1458 O O . ASP A 1 206 ? 25.808 14.056 -9.493 1.00 20.30 172 ASP A O 1
ATOM 1463 N N . CYS A 1 207 ? 25.214 13.713 -7.358 1.00 15.04 173 CYS A N 1
ATOM 1464 C CA . CYS A 1 207 ? 24.811 15.101 -7.162 1.00 14.42 173 CYS A CA 1
ATOM 1465 C C . CYS A 1 207 ? 26.042 15.996 -7.217 1.00 16.36 173 CYS A C 1
ATOM 1466 O O . CYS A 1 207 ? 27.077 15.658 -6.653 1.00 18.00 173 CYS A O 1
ATOM 1469 N N . ARG A 1 208 ? 25.932 17.144 -7.885 1.00 17.68 174 ARG A N 1
ATOM 1470 C CA . ARG A 1 208 ? 27.061 18.052 -8.080 1.00 14.87 174 ARG A CA 1
ATOM 1471 C C . ARG A 1 208 ? 26.756 19.432 -7.513 1.00 14.46 174 ARG A C 1
ATOM 1472 O O . ARG A 1 208 ? 25.693 19.989 -7.786 1.00 14.63 174 ARG A O 1
ATOM 1480 N N . VAL A 1 209 ? 27.692 19.988 -6.746 1.00 13.15 175 VAL A N 1
ATOM 1481 C CA . VAL A 1 209 ? 27.646 21.401 -6.376 1.00 14.04 175 VAL A CA 1
ATOM 1482 C C . VAL A 1 209 ? 29.055 21.955 -6.494 1.00 16.19 175 VAL A C 1
ATOM 1483 O O . VAL A 1 209 ? 29.961 21.534 -5.763 1.00 14.88 175 VAL A O 1
ATOM 1487 N N . SER A 1 210 ? 29.238 22.889 -7.409 1.00 13.00 176 SER A N 1
ATOM 1488 C CA . SER A 1 210 ? 30.460 23.649 -7.554 1.00 14.14 176 SER A CA 1
ATOM 1489 C C . SER A 1 210 ? 30.031 25.069 -7.895 1.00 15.14 176 SER A C 1
ATOM 1490 O O . SER A 1 210 ? 28.991 25.256 -8.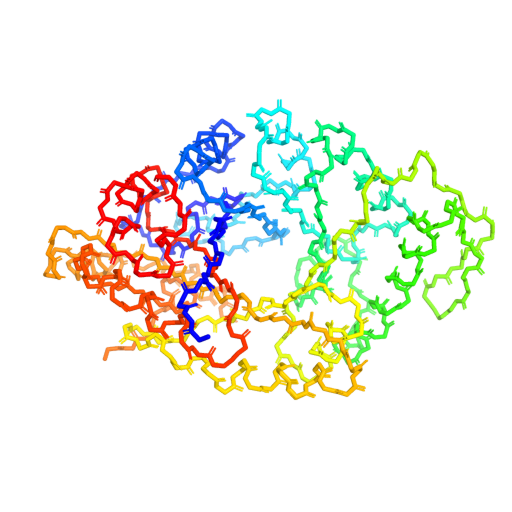536 1.00 12.98 176 SER A O 1
ATOM 1493 N N . PRO A 1 211 ? 30.792 26.091 -7.470 1.00 14.11 177 PRO A N 1
ATOM 1494 C CA . PRO A 1 211 ? 32.089 26.056 -6.780 1.00 15.84 177 PRO A CA 1
ATOM 1495 C C . PRO A 1 211 ? 32.013 25.468 -5.384 1.00 16.20 177 PRO A C 1
ATOM 1496 O O . PRO A 1 211 ? 30.952 25.477 -4.752 1.00 13.88 177 PRO A O 1
ATOM 1500 N N . GLN A 1 212 ? 33.114 24.933 -4.941 1.00 15.08 178 GLN A N 1
ATOM 1501 C CA . GLN A 1 212 ? 33.268 24.581 -3.542 1.00 14.69 178 GLN A CA 1
ATOM 1502 C C . GLN A 1 212 ? 33.757 25.795 -2.763 1.00 17.78 178 GLN A C 1
ATOM 1503 O O . GLN A 1 212 ? 34.399 26.679 -3.331 1.00 18.53 178 GLN A O 1
ATOM 1509 N N . PRO A 1 213 ? 33.473 25.857 -1.466 1.00 15.91 179 PRO A N 1
ATOM 1510 C CA . PRO A 1 213 ? 33.881 27.023 -0.674 1.00 18.68 179 PRO A CA 1
ATOM 1511 C C . PRO A 1 213 ? 35.383 27.266 -0.725 1.00 21.85 179 PRO A C 1
ATOM 1512 O O . PRO A 1 213 ? 36.187 26.331 -0.796 1.00 21.04 179 PRO A O 1
ATOM 1516 N N . SER A 1 214 ? 35.751 28.554 -0.688 1.00 19.85 180 SER A N 1
ATOM 1517 C CA . SER A 1 214 ? 37.151 28.946 -0.807 1.00 24.51 180 SER A CA 1
ATOM 1518 C C . SER A 1 214 ? 37.954 28.528 0.416 1.00 27.25 180 SER A C 1
ATOM 1519 O O . SER A 1 214 ? 39.177 28.356 0.332 1.00 28.88 180 SER A O 1
ATOM 1522 N N . VAL A 1 215 ? 37.288 28.396 1.556 1.00 22.59 181 VAL A N 1
ATOM 1523 C CA . VAL A 1 215 ? 37.897 27.977 2.816 1.00 23.81 181 VAL A CA 1
ATOM 1524 C C . VAL A 1 215 ? 37.044 26.842 3.360 1.00 25.63 181 VAL A C 1
ATOM 1525 O O . VAL A 1 215 ? 35.891 26.675 2.937 1.00 25.03 181 VAL A O 1
ATOM 1529 N N . PRO A 1 216 ? 37.576 26.035 4.276 1.00 25.87 182 PRO A N 1
ATOM 1530 C CA . PRO A 1 216 ? 36.751 24.985 4.885 1.00 26.40 182 PRO A CA 1
ATOM 1531 C C . PRO A 1 216 ? 35.465 25.559 5.467 1.00 25.78 182 PRO A C 1
ATOM 1532 O O . PRO A 1 216 ? 35.483 26.514 6.249 1.00 26.75 182 PRO A O 1
ATOM 1536 N N . MET A 1 217 ? 34.338 24.984 5.057 1.00 22.97 183 MET A N 1
ATOM 1537 C CA . MET A 1 217 ? 33.041 25.512 5.462 1.00 21.01 183 MET A CA 1
ATOM 1538 C C . MET A 1 217 ? 32.781 25.210 6.936 1.00 24.27 183 MET A C 1
ATOM 1539 O O . MET A 1 217 ? 32.894 24.064 7.380 1.00 31.23 183 MET A O 1
ATOM 1544 N N A LYS A 1 218 ? 32.429 26.245 7.689 0.48 22.23 184 LYS A N 1
ATOM 1545 N N B LYS A 1 218 ? 32.448 26.244 7.699 0.52 21.94 184 LYS A N 1
ATOM 1546 C CA A LYS A 1 218 ? 32.166 26.103 9.113 0.48 26.60 184 LYS A CA 1
ATOM 1547 C CA B LYS A 1 218 ? 32.187 26.077 9.120 0.52 26.52 184 LYS A CA 1
ATOM 1548 C C A LYS A 1 218 ? 30.741 25.612 9.337 0.48 24.32 184 LYS A C 1
ATOM 1549 C C B LYS A 1 218 ? 30.754 25.610 9.338 0.52 24.46 184 LYS A C 1
ATOM 1550 O O A LYS A 1 218 ? 29.792 26.152 8.762 0.48 18.75 184 LYS A O 1
ATOM 1551 O O B LYS A 1 218 ? 29.814 26.160 8.758 0.52 18.20 184 LYS A O 1
ATOM 1562 N N . VAL A 1 219 ? 30.593 24.584 10.166 1.00 20.91 185 VAL A N 1
ATOM 1563 C CA . VAL A 1 219 ? 29.290 24.075 10.568 1.00 20.42 185 VAL A CA 1
ATOM 1564 C C . VAL A 1 219 ? 29.205 24.222 12.071 1.00 21.06 185 VAL A C 1
ATOM 1565 O O . VAL A 1 219 ? 30.127 23.813 12.787 1.00 19.63 185 VAL A O 1
ATOM 1569 N N . ILE A 1 220 ? 28.128 24.844 12.546 1.00 13.84 186 ILE A N 1
ATOM 1570 C CA . ILE A 1 220 ? 27.902 24.978 13.973 1.00 16.67 186 ILE A CA 1
ATOM 1571 C C . ILE A 1 220 ? 26.510 24.443 14.271 1.00 17.33 186 ILE A C 1
ATOM 1572 O O . ILE A 1 220 ? 25.670 24.293 13.385 1.00 18.52 186 ILE A O 1
ATOM 1577 N N A CYS A 1 221 ? 26.296 24.099 15.535 0.48 15.19 187 CYS A N 1
ATOM 1578 N N B CYS A 1 221 ? 26.294 24.094 15.535 0.52 15.00 187 CYS A N 1
ATOM 1579 C CA A CYS A 1 221 ? 25.067 23.456 15.960 0.48 17.92 187 CYS A CA 1
ATOM 1580 C CA B CYS A 1 221 ? 25.072 23.430 15.958 0.52 17.87 187 CYS A CA 1
ATOM 1581 C C A CYS A 1 221 ? 24.669 24.027 17.307 0.48 18.94 187 CYS A C 1
ATOM 1582 C C B CYS A 1 221 ? 24.699 23.950 17.336 0.52 18.69 187 CYS A C 1
ATOM 1583 O O A CYS A 1 221 ? 25.425 24.766 17.941 0.48 20.08 187 CYS A O 1
ATOM 1584 O O B CYS A 1 221 ? 25.500 24.590 18.017 0.52 20.06 187 CYS A O 1
ATOM 1589 N N . ALA A 1 222 ? 23.467 23.676 17.742 1.00 16.90 188 ALA A N 1
ATOM 1590 C CA . ALA A 1 222 ? 22.929 24.188 18.995 1.00 23.21 188 ALA A CA 1
ATOM 1591 C C . ALA A 1 222 ? 22.234 23.071 19.756 1.00 23.46 188 ALA A C 1
ATOM 1592 O O . ALA A 1 222 ? 21.140 23.235 20.291 1.00 28.59 188 ALA A O 1
ATOM 1594 N N . GLY A 1 223 ? 22.875 21.905 19.820 1.00 25.81 189 GLY A N 1
ATOM 1595 C CA . GLY A 1 223 ? 22.264 20.765 20.484 1.00 28.23 189 GLY A CA 1
ATOM 1596 C C . GLY A 1 223 ? 22.467 20.835 21.985 1.00 27.13 189 GLY A C 1
ATOM 1597 O O . GLY A 1 223 ? 23.587 21.041 22.460 1.00 26.47 189 GLY A O 1
ATOM 1598 N N . GLN A 1 224 ? 21.372 20.697 22.740 1.00 27.40 190 GLN A N 1
ATOM 1599 C CA . GLN A 1 224 ? 21.444 20.622 24.199 1.00 26.99 190 GLN A CA 1
ATOM 1600 C C . GLN A 1 224 ? 21.279 19.207 24.728 1.00 27.04 190 GLN A C 1
ATOM 1601 O O . GLN A 1 224 ? 21.757 18.904 25.828 1.00 28.77 190 GLN A O 1
ATOM 1607 N N . SER A 1 225 ? 20.609 18.339 23.979 1.00 22.64 191 SER A N 1
ATOM 1608 C CA . SER A 1 225 ? 20.366 16.975 24.418 1.00 26.18 191 SER A CA 1
ATOM 1609 C C . SER A 1 225 ? 21.615 16.121 24.225 1.00 25.93 191 SER A C 1
ATOM 1610 O O . SER A 1 225 ? 22.573 16.524 23.565 1.00 22.52 191 SER A O 1
ATOM 1613 N N . ASP A 1 226 ? 21.578 14.912 24.790 1.00 25.52 192 ASP A N 1
ATOM 1614 C CA . ASP A 1 226 ? 22.640 13.933 24.548 1.00 28.27 192 ASP A CA 1
ATOM 1615 C C . ASP A 1 226 ? 22.826 13.667 23.059 1.00 25.53 192 ASP A C 1
ATOM 1616 O O . ASP A 1 226 ? 23.952 13.692 22.548 1.00 24.16 192 ASP A O 1
ATOM 1621 N N . ALA A 1 227 ? 21.729 13.386 22.348 1.00 27.23 193 ALA A N 1
ATOM 1622 C CA . ALA A 1 227 ? 21.819 13.145 20.910 1.00 25.93 193 ALA A CA 1
ATOM 1623 C C . ALA A 1 227 ? 22.327 14.377 20.169 1.00 21.88 193 ALA A C 1
ATOM 1624 O O . ALA A 1 227 ? 23.123 14.259 19.228 1.00 22.55 193 ALA A O 1
ATOM 1626 N N . GLY A 1 228 ? 21.868 15.567 20.570 1.00 18.05 194 GLY A N 1
ATOM 1627 C CA . GLY A 1 228 ? 22.302 16.782 19.907 1.00 21.67 194 GLY A CA 1
ATOM 1628 C C . GLY A 1 228 ? 23.779 17.057 20.105 1.00 19.62 194 GLY A C 1
ATOM 1629 O O . GLY A 1 228 ? 24.480 17.426 19.161 1.00 15.80 194 GLY A O 1
ATOM 1630 N N . MET A 1 229 ? 24.270 16.883 21.333 1.00 17.52 195 MET A N 1
ATOM 1631 C CA . MET A 1 229 ? 25.689 17.092 21.591 1.00 18.65 195 MET A CA 1
ATOM 1632 C C . MET A 1 229 ? 26.544 16.039 20.908 1.00 17.93 195 MET A C 1
ATOM 1633 O O . MET A 1 229 ? 27.670 16.337 20.501 1.00 15.46 195 MET A O 1
ATOM 1638 N N . ALA A 1 230 ? 26.039 14.810 20.789 1.00 17.24 196 ALA A N 1
ATOM 1639 C CA . ALA A 1 230 ? 26.788 13.778 20.076 1.00 17.89 196 ALA A CA 1
ATOM 1640 C C . ALA A 1 230 ? 26.900 14.121 18.599 1.00 19.86 196 ALA A C 1
ATOM 1641 O O . ALA A 1 230 ? 27.944 13.892 17.979 1.00 17.98 196 ALA A O 1
ATOM 1643 N N . PHE A 1 231 ? 25.836 14.678 18.018 1.00 16.76 197 PHE A N 1
ATOM 1644 C CA . PHE A 1 231 ? 25.932 15.165 16.645 1.00 15.41 197 PHE A CA 1
ATOM 1645 C C . PHE A 1 231 ? 26.978 16.270 16.540 1.00 14.51 197 PHE A C 1
ATOM 1646 O O . PHE A 1 231 ? 27.846 16.242 15.656 1.00 13.80 197 PHE A O 1
ATOM 1654 N N . SER A 1 232 ? 26.902 17.265 17.431 1.00 13.78 198 SER A N 1
ATOM 1655 C CA . SER A 1 232 ? 27.857 18.365 17.384 1.00 13.71 198 SER A CA 1
ATOM 1656 C C . SER A 1 232 ? 29.283 17.865 17.554 1.00 13.56 198 SER A C 1
ATOM 1657 O O . SER A 1 232 ? 30.192 18.330 16.864 1.00 15.05 198 SER A O 1
ATOM 1660 N N . ALA A 1 233 ? 29.493 16.916 18.469 1.00 14.47 199 ALA A N 1
ATOM 1661 C CA . ALA A 1 233 ? 30.833 16.376 18.680 1.00 17.26 199 ALA A CA 1
ATOM 1662 C C . ALA A 1 233 ? 31.411 15.766 17.409 1.00 17.31 199 ALA A C 1
ATOM 1663 O O . ALA A 1 233 ? 32.628 15.808 17.207 1.00 15.52 199 ALA A O 1
ATOM 1665 N N . ARG A 1 234 ? 30.565 15.198 16.544 1.00 15.04 200 ARG A N 1
ATOM 1666 C CA . ARG A 1 234 ? 31.056 14.581 15.312 1.00 14.99 200 ARG A CA 1
ATOM 1667 C C . ARG A 1 234 ? 31.252 15.596 14.190 1.00 21.05 200 ARG A C 1
ATOM 1668 O O . ARG A 1 234 ? 32.211 15.480 13.417 1.00 19.47 200 ARG A O 1
ATOM 1676 N N . TYR A 1 235 ? 30.353 16.591 14.072 1.00 17.36 201 TYR A N 1
ATOM 1677 C CA . TYR A 1 235 ? 30.249 17.388 12.847 1.00 20.96 201 TYR A CA 1
ATOM 1678 C C . TYR A 1 235 ? 30.424 18.890 12.997 1.00 18.97 201 TYR A C 1
ATOM 1679 O O . TYR A 1 235 ? 30.632 19.559 11.977 1.00 21.01 201 TYR A O 1
ATOM 1688 N N . ALA A 1 236 ? 30.338 19.449 14.199 1.00 14.84 202 ALA A N 1
ATOM 1689 C CA . ALA A 1 236 ? 30.322 20.899 14.344 1.00 14.39 202 ALA A CA 1
ATOM 1690 C C . ALA A 1 236 ? 31.702 21.445 14.690 1.00 18.95 202 ALA A C 1
ATOM 1691 O O . ALA A 1 236 ? 32.555 20.745 15.235 1.00 17.85 202 ALA A O 1
ATOM 1693 N N . ASP A 1 237 ? 31.901 22.728 14.388 1.00 13.46 203 ASP A N 1
ATOM 1694 C CA . ASP A 1 237 ? 33.082 23.443 14.876 1.00 17.41 203 ASP A CA 1
ATOM 1695 C C . ASP A 1 237 ? 32.896 23.929 16.304 1.00 16.92 203 ASP A C 1
ATOM 1696 O O . ASP A 1 237 ? 33.872 24.015 17.055 1.00 17.82 203 ASP A O 1
ATOM 1701 N N . PHE A 1 238 ? 31.675 24.301 16.673 1.00 14.70 204 PHE A N 1
ATOM 1702 C CA . PHE A 1 238 ? 31.349 24.580 18.061 1.00 16.82 204 PHE A CA 1
ATOM 1703 C C . PHE A 1 238 ? 29.845 24.448 18.241 1.00 16.16 204 PHE A C 1
ATOM 1704 O O . PHE A 1 238 ? 29.095 24.249 17.284 1.00 18.87 204 PHE A O 1
ATOM 1712 N N . ASN A 1 239 ? 29.419 24.514 19.499 1.00 13.40 205 ASN A N 1
ATOM 1713 C CA . ASN A 1 239 ? 28.048 24.204 19.875 1.00 13.77 205 ASN A CA 1
ATOM 1714 C C . ASN A 1 239 ? 27.493 25.343 20.714 1.00 14.22 205 ASN A C 1
ATOM 1715 O O . ASN A 1 239 ? 28.111 25.739 21.709 1.00 17.59 205 ASN A O 1
ATOM 1720 N N . PHE A 1 240 ? 26.331 25.865 20.327 1.00 14.01 206 PHE A N 1
ATOM 1721 C CA . PHE A 1 240 ? 25.672 26.887 21.131 1.00 14.07 206 PHE A CA 1
ATOM 1722 C C . PHE A 1 240 ? 24.901 26.251 22.277 1.00 20.60 206 PHE A C 1
ATOM 1723 O O . PHE A 1 240 ? 24.188 25.264 22.087 1.00 22.26 206 PHE A O 1
ATOM 1731 N N . CYS A 1 241 ? 25.011 26.839 23.465 1.00 18.23 207 CYS A N 1
ATOM 1732 C CA . CYS A 1 241 ? 24.175 26.428 24.582 1.00 20.85 207 CYS A CA 1
ATOM 1733 C C . CYS A 1 241 ? 23.616 27.668 25.266 1.00 23.27 207 CYS A C 1
ATOM 1734 O O . CYS A 1 241 ? 24.079 28.790 25.039 1.00 20.42 207 CYS A O 1
ATOM 1737 N N . PHE A 1 242 ? 22.591 27.456 26.084 1.00 20.67 208 PHE A N 1
ATOM 1738 C CA . PHE A 1 242 ? 21.911 28.560 26.750 1.00 19.70 208 PHE A CA 1
ATOM 1739 C C . PHE A 1 242 ? 22.673 28.979 27.997 1.00 16.90 208 PHE A C 1
ATOM 1740 O O . PHE A 1 242 ? 23.015 28.141 28.834 1.00 19.85 208 PHE A O 1
ATOM 1748 N N . GLY A 1 243 ? 22.933 30.277 28.132 1.00 16.72 209 GLY A N 1
ATOM 1749 C CA . GLY A 1 243 ? 23.269 30.801 29.442 1.00 18.22 209 GLY A CA 1
ATOM 1750 C C . GLY A 1 243 ? 22.126 30.605 30.415 1.00 19.83 209 GLY A C 1
ATOM 1751 O O . GLY A 1 243 ? 20.963 30.471 30.025 1.00 19.60 209 GLY A O 1
ATOM 1752 N N . LYS A 1 244 ? 22.455 30.575 31.710 1.00 18.65 210 LYS A N 1
ATOM 1753 C CA . LYS A 1 244 ? 21.469 30.253 32.736 1.00 19.20 210 LYS A CA 1
ATOM 1754 C C . LYS A 1 244 ? 21.432 31.317 33.825 1.00 17.21 210 LYS A C 1
ATOM 1755 O O . LYS A 1 244 ? 22.479 31.818 34.249 1.00 19.23 210 LYS A O 1
ATOM 1761 N N . GLY A 1 245 ? 20.222 31.645 34.279 1.00 18.01 211 GLY A N 1
ATOM 1762 C CA . GLY A 1 245 ? 20.037 32.495 35.442 1.00 20.94 211 GLY A CA 1
ATOM 1763 C C . GLY A 1 245 ? 20.158 33.977 35.119 1.00 21.03 211 GLY A C 1
ATOM 1764 O O . GLY A 1 245 ? 20.541 34.390 34.023 1.00 17.14 211 GLY A O 1
ATOM 1765 N N . VAL A 1 246 ? 19.819 34.794 36.112 1.00 19.67 212 VAL A N 1
ATOM 1766 C CA . VAL A 1 246 ? 20.071 36.229 36.074 1.00 24.17 212 VAL A CA 1
ATOM 1767 C C . VAL A 1 246 ? 21.268 36.506 36.969 1.00 18.06 212 VAL A C 1
ATOM 1768 O O . VAL A 1 246 ? 21.224 36.218 38.172 1.00 18.80 212 VAL A O 1
ATOM 1772 N N . ASN A 1 247 ? 22.342 37.046 36.378 1.00 17.38 213 ASN A N 1
ATOM 1773 C CA . ASN A 1 247 ? 23.571 37.389 37.104 1.00 18.22 213 ASN A CA 1
ATOM 1774 C C . ASN A 1 247 ? 24.168 36.190 37.827 1.00 21.63 213 ASN A C 1
ATOM 1775 O O . ASN A 1 247 ? 24.680 36.301 38.946 1.00 20.54 213 ASN A O 1
ATOM 1780 N N . THR A 1 248 ? 24.100 35.030 37.190 1.00 18.38 214 THR A N 1
ATOM 1781 C CA . THR A 1 248 ? 24.821 33.838 37.640 1.00 20.70 214 THR A CA 1
ATOM 1782 C C . THR A 1 248 ? 25.570 33.326 36.419 1.00 21.95 214 THR A C 1
ATOM 1783 O O . THR A 1 248 ? 25.182 32.327 35.802 1.00 20.24 214 THR A O 1
ATOM 1787 N N . PRO A 1 249 ? 26.640 34.022 36.026 1.00 19.21 215 PRO A N 1
ATOM 1788 C CA . PRO A 1 249 ? 27.233 33.775 34.702 1.00 19.46 215 PRO A CA 1
ATOM 1789 C C . PRO A 1 249 ? 27.782 32.373 34.514 1.00 19.33 215 PRO A C 1
ATOM 1790 O O . PRO A 1 249 ? 27.785 31.894 33.376 1.00 19.46 215 PRO A O 1
ATOM 1794 N N . THR A 1 250 ? 28.217 31.686 35.573 1.00 18.44 216 THR A N 1
ATOM 1795 C CA . THR A 1 250 ? 28.811 30.360 35.416 1.00 20.70 216 THR A CA 1
ATOM 1796 C C . THR A 1 250 ? 27.807 29.227 35.597 1.00 22.86 216 THR A C 1
ATOM 1797 O O . THR A 1 250 ? 28.209 28.058 35.584 1.00 21.00 216 THR A O 1
ATOM 1801 N N . ALA A 1 251 ? 26.517 29.539 35.748 1.00 17.15 217 ALA A N 1
ATOM 1802 C CA . ALA A 1 251 ? 25.521 28.501 36.013 1.00 21.47 217 ALA A CA 1
ATOM 1803 C C . ALA A 1 251 ? 25.353 27.523 34.854 1.00 22.79 217 ALA A C 1
ATOM 1804 O O . ALA A 1 251 ? 24.858 26.409 35.068 1.00 21.70 217 ALA A O 1
ATOM 1806 N N . PHE A 1 252 ? 25.735 27.910 33.633 1.00 20.32 218 PHE A N 1
ATOM 1807 C CA . PHE A 1 252 ? 25.663 26.987 32.505 1.00 19.76 218 PHE A CA 1
ATOM 1808 C C . PHE A 1 252 ? 26.757 25.929 32.542 1.00 23.55 218 PHE A C 1
ATOM 1809 O O . PHE A 1 252 ? 26.737 25.023 31.701 1.00 22.81 218 PHE A O 1
ATOM 1817 N N . ALA A 1 253 ? 27.702 26.020 33.477 1.00 18.16 219 ALA A N 1
ATOM 1818 C CA . ALA A 1 253 ? 28.880 25.154 33.444 1.00 21.48 219 ALA A CA 1
ATOM 1819 C C . ALA A 1 253 ? 28.572 23.671 33.246 1.00 19.16 219 ALA A C 1
ATOM 1820 O O . ALA A 1 253 ? 29.275 23.031 32.445 1.00 20.78 219 ALA A O 1
ATOM 1822 N N . PRO A 1 254 ? 27.571 23.069 33.901 1.00 21.82 220 PRO A N 1
ATOM 1823 C CA . PRO A 1 254 ? 27.325 21.636 33.665 1.00 20.98 220 PRO A CA 1
ATOM 1824 C C . PRO A 1 254 ? 26.957 21.317 32.226 1.00 22.29 220 PRO A C 1
ATOM 1825 O O . PRO A 1 254 ? 27.261 20.217 31.749 1.00 21.81 220 PRO A O 1
ATOM 1829 N N . THR A 1 255 ? 26.313 22.245 31.513 1.00 21.21 221 THR A N 1
ATOM 1830 C CA . THR A 1 255 ? 26.014 22.012 30.104 1.00 22.88 221 THR A CA 1
ATOM 1831 C C . THR A 1 255 ? 27.289 21.998 29.272 1.00 19.65 221 THR A C 1
ATOM 1832 O O . THR A 1 255 ? 27.466 21.139 28.400 1.00 17.79 221 THR A O 1
ATOM 1836 N N . ALA A 1 256 ? 28.179 22.966 29.509 1.00 19.01 222 ALA A N 1
ATOM 1837 C CA . ALA A 1 256 ? 29.450 22.975 28.799 1.00 21.28 222 ALA A CA 1
ATOM 1838 C C . ALA A 1 256 ? 30.290 21.763 29.165 1.00 18.89 222 ALA A C 1
ATOM 1839 O O . ALA A 1 256 ? 31.048 21.263 28.328 1.00 17.99 222 ALA A O 1
ATOM 1841 N N . ALA A 1 257 ? 30.171 21.274 30.408 1.00 16.73 223 ALA A N 1
ATOM 1842 C CA . ALA A 1 257 ? 30.889 20.062 30.794 1.00 18.89 223 ALA A CA 1
ATOM 1843 C C . ALA A 1 257 ? 30.390 18.851 30.010 1.00 18.81 223 ALA A C 1
ATOM 1844 O O . ALA A 1 257 ? 31.188 17.995 29.605 1.00 18.22 223 ALA A O 1
ATOM 1846 N N . ARG A 1 258 ? 29.077 18.761 29.783 1.00 17.40 224 ARG A N 1
ATOM 1847 C CA . ARG A 1 258 ? 28.541 17.651 28.998 1.00 20.47 224 ARG A CA 1
ATOM 1848 C C . ARG A 1 258 ? 28.995 17.733 27.547 1.00 17.03 224 ARG A C 1
ATOM 1849 O O . ARG A 1 258 ? 29.261 16.704 26.909 1.00 17.10 224 ARG A O 1
ATOM 1857 N N . MET A 1 259 ? 29.071 18.945 26.998 1.00 16.10 225 MET A N 1
ATOM 1858 C CA . MET A 1 259 ? 29.576 19.091 25.637 1.00 17.03 225 MET A CA 1
ATOM 1859 C C . MET A 1 259 ? 31.044 18.677 25.551 1.00 15.66 225 MET A C 1
ATOM 1860 O O . MET A 1 259 ? 31.446 17.993 24.601 1.00 15.63 225 MET A O 1
ATOM 1865 N N A LYS A 1 260 ? 31.860 19.091 26.525 0.52 15.89 226 LYS A N 1
ATOM 1866 N N B LYS A 1 260 ? 31.851 19.049 26.554 0.48 16.00 226 LYS A N 1
ATOM 1867 C CA A LYS A 1 260 ? 33.265 18.694 26.514 0.52 16.16 226 LYS A CA 1
ATOM 1868 C CA B LYS A 1 260 ? 33.233 18.569 26.618 0.48 17.73 226 LYS A CA 1
ATOM 1869 C C A LYS A 1 260 ? 33.406 17.175 26.529 0.52 16.85 226 LYS A C 1
ATOM 1870 C C B LYS A 1 260 ? 33.288 17.044 26.628 0.48 16.93 226 LYS A C 1
ATOM 1871 O O A LYS A 1 260 ? 34.293 16.618 25.870 0.52 16.96 226 LYS A O 1
ATOM 1872 O O B LYS A 1 260 ? 34.106 16.436 25.927 0.48 17.04 226 LYS A O 1
ATOM 1883 N N A GLN A 1 261 ? 32.541 16.486 27.279 0.52 17.39 227 GLN A N 1
ATOM 1884 N N B GLN A 1 261 ? 32.443 16.409 27.449 0.48 17.49 227 GLN A N 1
ATOM 1885 C CA A GLN A 1 261 ? 32.621 15.028 27.340 0.52 18.14 227 GLN A CA 1
ATOM 1886 C CA B GLN A 1 261 ? 32.378 14.947 27.482 0.48 18.23 227 GLN A CA 1
ATOM 1887 C C A GLN A 1 261 ? 32.122 14.393 26.045 0.52 17.92 227 GLN A C 1
ATOM 1888 C C B GLN A 1 261 ? 32.074 14.385 26.099 0.48 17.94 227 GLN A C 1
ATOM 1889 O O A GLN A 1 261 ? 32.660 13.369 25.605 0.52 18.33 227 GLN A O 1
ATOM 1890 O O B GLN A 1 261 ? 32.701 13.418 25.649 0.48 18.33 227 GLN A O 1
ATOM 1901 N N . ALA A 1 262 ? 31.101 14.985 25.411 1.00 17.32 228 ALA A N 1
ATOM 1902 C CA . ALA A 1 262 ? 30.707 14.503 24.092 1.00 17.06 228 ALA A CA 1
ATOM 1903 C C . ALA A 1 262 ? 31.859 14.629 23.098 1.00 18.71 228 ALA A C 1
ATOM 1904 O O . ALA A 1 262 ? 32.111 13.713 22.302 1.00 16.94 228 ALA A O 1
ATOM 1906 N N . ALA A 1 263 ? 32.566 15.763 23.133 1.00 16.23 229 ALA A N 1
ATOM 1907 C CA . ALA A 1 263 ? 33.704 15.981 22.244 1.00 17.96 229 ALA A CA 1
ATOM 1908 C C . ALA A 1 263 ? 34.840 15.006 22.528 1.00 18.80 229 ALA A C 1
ATOM 1909 O O . ALA A 1 263 ? 35.557 14.606 21.604 1.00 16.76 229 ALA A O 1
ATOM 1911 N N . GLU A 1 264 ? 35.027 14.613 23.792 1.00 17.32 230 GLU A N 1
ATOM 1912 C CA . GLU A 1 264 ? 36.034 13.595 24.082 1.00 18.12 230 GLU A CA 1
ATOM 1913 C C . GLU A 1 264 ? 35.765 12.312 23.304 1.00 18.51 230 GLU A C 1
ATOM 1914 O O . GLU A 1 264 ? 36.703 11.648 22.848 1.00 18.93 230 GLU A O 1
ATOM 1920 N N A GLN A 1 265 ? 34.491 11.963 23.123 0.56 18.43 231 GLN A N 1
ATOM 1921 N N B GLN A 1 265 ? 34.490 11.950 23.129 0.44 18.44 231 GLN A N 1
ATOM 1922 C CA A GLN A 1 265 ? 34.135 10.707 22.479 0.56 18.89 231 GLN A CA 1
ATOM 1923 C CA B GLN A 1 265 ? 34.174 10.687 22.470 0.44 18.91 231 GLN A CA 1
ATOM 1924 C C A GLN A 1 265 ? 34.395 10.706 20.976 0.56 18.47 231 GLN A C 1
ATOM 1925 C C B GLN A 1 265 ? 34.552 10.684 20.993 0.44 18.51 231 GLN A C 1
ATOM 1926 O O A GLN A 1 265 ? 34.273 9.651 20.349 0.56 18.89 231 GLN A O 1
ATOM 1927 O O B GLN A 1 265 ? 34.673 9.610 20.399 0.44 19.00 231 GLN A O 1
ATOM 1938 N N . THR A 1 266 ? 34.743 11.851 20.382 1.00 17.71 232 THR A N 1
ATOM 1939 C CA . THR A 1 266 ? 35.169 11.904 18.992 1.00 17.40 232 THR A CA 1
ATOM 1940 C C . THR A 1 266 ? 36.604 12.377 18.833 1.00 18.03 232 THR A C 1
ATOM 1941 O O . THR A 1 266 ? 37.116 12.379 17.705 1.00 17.30 232 THR A O 1
ATOM 1945 N N . GLY A 1 267 ? 37.256 12.789 19.920 1.00 17.62 233 GLY A N 1
ATOM 1946 C CA . GLY A 1 267 ? 38.572 13.376 19.840 1.00 17.65 233 GLY A CA 1
ATOM 1947 C C . GLY A 1 267 ? 38.615 14.738 19.188 1.00 18.28 233 GLY A C 1
ATOM 1948 O O . GLY A 1 267 ? 39.704 15.216 18.871 1.00 16.90 233 GLY A O 1
ATOM 1949 N N . ARG A 1 268 ? 37.472 15.387 18.992 1.00 16.18 234 ARG A N 1
ATOM 1950 C CA . ARG A 1 268 ? 37.429 16.656 18.280 1.00 15.46 234 ARG A CA 1
ATOM 1951 C C . ARG A 1 268 ? 37.325 17.821 19.255 1.00 25.13 234 ARG A C 1
ATOM 1952 O O . ARG A 1 268 ? 36.832 17.679 20.376 1.00 22.92 234 ARG A O 1
ATOM 1960 N N . ASP A 1 269 ? 37.801 18.979 18.815 1.00 18.66 235 ASP A N 1
ATOM 1961 C CA . ASP A 1 269 ? 37.799 20.189 19.638 1.00 25.83 235 ASP A CA 1
ATOM 1962 C C . ASP A 1 269 ? 36.538 20.983 19.299 1.00 22.53 235 ASP A C 1
ATOM 1963 O O . ASP A 1 269 ? 36.489 21.692 18.291 1.00 23.99 235 ASP A O 1
ATOM 1968 N N . VAL A 1 270 ? 35.504 20.849 20.126 1.00 18.13 236 VAL A N 1
ATOM 1969 C CA . VAL A 1 270 ? 34.193 21.450 19.853 1.00 15.28 236 VAL A CA 1
ATOM 1970 C C . VAL A 1 270 ? 33.784 22.216 21.107 1.00 24.42 236 VAL A C 1
ATOM 1971 O O . VAL A 1 270 ? 33.190 21.653 22.032 1.00 26.69 236 VAL A O 1
ATOM 1975 N N . GLY A 1 271 ? 34.082 23.515 21.137 1.00 17.56 237 GLY A N 1
ATOM 1976 C CA . GLY A 1 271 ? 33.812 24.305 22.319 1.00 16.14 237 GLY A CA 1
ATOM 1977 C C . GLY A 1 271 ? 32.377 24.798 22.372 1.00 16.54 237 GLY A C 1
ATOM 1978 O O . GLY A 1 271 ? 31.595 24.637 21.436 1.00 17.77 237 GLY A O 1
ATOM 1979 N N . SER A 1 272 ? 32.029 25.409 23.502 1.00 19.34 238 SER A N 1
ATOM 1980 C CA . SER A 1 272 ? 30.686 25.934 23.718 1.00 15.54 238 SER A CA 1
ATOM 1981 C C . SER A 1 272 ? 30.668 27.445 23.547 1.00 18.40 238 SER A C 1
ATOM 1982 O O . SER A 1 272 ? 31.545 28.149 24.059 1.00 19.41 238 SER A O 1
ATOM 1985 N N . TYR A 1 273 ? 29.650 27.938 22.848 1.00 16.10 239 TYR A N 1
ATOM 1986 C CA . TYR A 1 273 ? 29.342 29.362 22.782 1.00 15.20 239 TYR A CA 1
ATOM 1987 C C . TYR A 1 273 ? 28.009 29.590 23.476 1.00 15.82 239 TYR A C 1
ATOM 1988 O O . TYR A 1 273 ? 27.021 28.914 23.169 1.00 17.57 239 TYR A O 1
ATOM 1997 N N . VAL A 1 274 ? 27.984 30.524 24.417 1.00 17.35 240 VAL A N 1
ATOM 1998 C CA . VAL A 1 274 ? 26.910 30.611 25.399 1.00 13.56 240 VAL A CA 1
ATOM 1999 C C . VAL A 1 274 ? 26.058 31.835 25.102 1.00 15.75 240 VAL A C 1
ATOM 2000 O O . VAL A 1 274 ? 26.583 32.940 24.938 1.00 14.69 240 VAL A O 1
ATOM 2004 N N . LEU A 1 275 ? 24.744 31.636 25.041 1.00 12.46 241 LEU A N 1
ATOM 2005 C CA . LEU A 1 275 ? 23.805 32.706 24.715 1.00 16.91 241 LEU A CA 1
ATOM 2006 C C . LEU A 1 275 ? 23.394 33.469 25.974 1.00 12.64 241 LEU A C 1
ATOM 2007 O O . LEU A 1 275 ? 22.915 32.865 26.940 1.00 14.84 241 LEU A O 1
ATOM 2012 N N . PHE A 1 276 ? 23.573 34.793 25.953 1.00 12.51 242 PHE A N 1
ATOM 2013 C CA . PHE A 1 276 ? 23.135 35.676 27.035 1.00 13.59 242 PHE A CA 1
ATOM 2014 C C . PHE A 1 276 ? 22.441 36.904 26.465 1.00 14.43 242 PHE A C 1
ATOM 2015 O O . PHE A 1 276 ? 22.738 37.336 25.348 1.00 15.07 242 PHE A O 1
ATOM 2023 N N . MET A 1 277 ? 21.542 37.491 27.262 1.00 13.33 243 MET A N 1
ATOM 2024 C CA . MET A 1 277 ? 21.098 38.864 27.044 1.00 14.34 243 MET A CA 1
ATOM 2025 C C . MET A 1 277 ? 21.857 39.787 27.990 1.00 14.39 243 MET A C 1
ATOM 2026 O O . MET A 1 277 ? 21.959 39.506 29.190 1.00 14.47 243 MET A O 1
ATOM 2031 N N . VAL A 1 278 ? 22.372 40.888 27.451 1.00 13.36 244 VAL A N 1
ATOM 2032 C CA . VAL A 1 278 ? 23.076 41.901 28.234 1.00 14.92 244 VAL A CA 1
ATOM 2033 C C . VAL A 1 278 ? 22.166 43.115 28.381 1.00 16.56 244 VAL A C 1
ATOM 2034 O O . VAL A 1 278 ? 21.715 43.679 27.379 1.00 16.01 244 VAL A O 1
ATOM 2038 N N . ILE A 1 279 ? 21.909 43.518 29.625 1.00 14.78 245 ILE A N 1
ATOM 2039 C CA . ILE A 1 279 ? 21.133 44.713 29.947 1.00 15.06 245 ILE A CA 1
ATOM 2040 C C . ILE A 1 279 ? 22.030 45.544 30.854 1.00 17.62 245 ILE A C 1
ATOM 2041 O O . ILE A 1 279 ? 22.069 45.337 32.069 1.00 15.95 245 ILE A O 1
ATOM 2046 N N . ALA A 1 280 ? 22.793 46.455 30.263 1.00 17.96 246 ALA A N 1
ATOM 2047 C CA . ALA A 1 280 ? 23.833 47.174 30.978 1.00 22.45 246 ALA A CA 1
ATOM 2048 C C . ALA A 1 280 ? 23.519 48.662 31.002 1.00 19.68 246 ALA A C 1
ATOM 2049 O O . ALA A 1 280 ? 22.831 49.183 30.124 1.00 18.30 246 ALA A O 1
ATOM 2051 N N . ASP A 1 281 ? 24.017 49.341 32.029 1.00 16.74 247 ASP A N 1
ATOM 2052 C CA . ASP A 1 281 ? 23.814 50.774 32.154 1.00 17.59 247 ASP A CA 1
ATOM 2053 C C . ASP A 1 281 ? 24.975 51.349 32.957 1.00 16.97 247 ASP A C 1
ATOM 2054 O O . ASP A 1 281 ? 25.936 50.645 33.284 1.00 19.18 247 ASP A O 1
ATOM 2059 N N . GLU A 1 282 ? 24.889 52.646 33.257 1.00 17.51 248 GLU A N 1
ATOM 2060 C CA . GLU A 1 282 ? 25.947 53.314 34.012 1.00 18.95 248 GLU A CA 1
ATOM 2061 C C . GLU A 1 282 ? 26.097 52.737 35.417 1.00 23.59 248 GLU A C 1
ATOM 2062 O O . GLU A 1 282 ? 27.212 52.692 35.953 1.00 23.46 248 GLU A O 1
ATOM 2068 N N . THR A 1 283 ? 24.997 52.303 36.033 1.00 18.58 249 THR A N 1
ATOM 2069 C CA . THR A 1 283 ? 25.006 51.758 37.385 1.00 19.06 249 THR A CA 1
ATOM 2070 C C . THR A 1 283 ? 24.194 50.472 37.420 1.00 22.67 249 THR A C 1
ATOM 2071 O O . THR A 1 283 ? 23.341 50.238 36.558 1.00 18.59 249 THR A O 1
ATOM 2075 N N . ASP A 1 284 ? 24.453 49.651 38.448 1.00 23.16 250 ASP A N 1
ATOM 2076 C CA . ASP A 1 284 ? 23.637 48.458 38.669 1.00 20.97 250 ASP A CA 1
ATOM 2077 C C . ASP A 1 284 ? 22.169 48.829 38.828 1.00 19.75 250 ASP A C 1
ATOM 2078 O O . ASP A 1 284 ? 21.287 48.185 38.246 1.00 21.55 250 ASP A O 1
ATOM 2083 N N . ASP A 1 285 ? 21.891 49.879 39.608 1.00 20.50 251 ASP A N 1
ATOM 2084 C CA . ASP A 1 285 ? 20.511 50.284 39.853 1.00 22.04 251 ASP A CA 1
ATOM 2085 C C . ASP A 1 285 ? 19.803 50.676 38.559 1.00 22.49 251 ASP A C 1
ATOM 2086 O O . ASP A 1 285 ? 18.640 50.311 38.342 1.00 21.00 251 ASP A O 1
ATOM 2091 N N . ALA A 1 286 ? 20.481 51.431 37.692 1.00 20.29 252 ALA A N 1
ATOM 2092 C CA . ALA A 1 286 ? 19.853 51.841 36.438 1.00 21.61 252 ALA A CA 1
ATOM 2093 C C . ALA A 1 286 ? 19.566 50.641 35.543 1.00 19.29 252 ALA A C 1
ATOM 2094 O O . ALA A 1 286 ? 18.511 50.579 34.898 1.00 19.33 252 ALA A O 1
ATOM 2096 N N . ALA A 1 287 ? 20.496 49.683 35.473 1.00 18.70 253 ALA A N 1
ATOM 2097 C CA . ALA A 1 287 ? 20.252 48.504 34.644 1.00 21.40 253 ALA A CA 1
ATOM 2098 C C . ALA A 1 287 ? 19.106 47.670 35.208 1.00 18.58 253 ALA A C 1
ATOM 2099 O O . ALA A 1 287 ? 18.232 47.214 34.462 1.00 18.44 253 ALA A O 1
ATOM 2101 N N . ARG A 1 288 ? 19.076 47.492 36.530 1.00 19.91 254 ARG A N 1
ATOM 2102 C CA . ARG A 1 288 ? 17.978 46.761 37.155 1.00 23.61 254 ARG A CA 1
ATOM 2103 C C . ARG A 1 288 ? 16.641 47.449 36.913 1.00 25.66 254 ARG A C 1
ATOM 2104 O O . ARG A 1 288 ? 15.625 46.781 36.684 1.00 20.63 254 ARG A O 1
ATOM 2112 N N . ALA A 1 289 ? 16.616 48.786 36.962 1.00 22.71 255 ALA A N 1
ATOM 2113 C CA . ALA A 1 289 ? 15.365 49.500 36.719 1.00 21.95 255 ALA A CA 1
ATOM 2114 C C . ALA A 1 289 ? 14.832 49.218 35.319 1.00 22.05 255 ALA A C 1
ATOM 2115 O O . ALA A 1 289 ? 13.621 49.058 35.130 1.00 22.03 255 ALA A O 1
ATOM 2117 N N . LYS A 1 290 ? 15.721 49.135 34.329 1.00 19.82 256 LYS A N 1
ATOM 2118 C CA . LYS A 1 290 ? 15.292 48.780 32.977 1.00 22.36 256 LYS A CA 1
ATOM 2119 C C . LYS A 1 290 ? 14.746 47.359 32.927 1.00 22.11 256 LYS A C 1
ATOM 2120 O O . LYS A 1 290 ? 13.684 47.113 32.345 1.00 19.37 256 LYS A O 1
ATOM 2126 N N . TRP A 1 291 ? 15.483 46.402 33.503 1.00 21.83 257 TRP A N 1
ATOM 2127 C CA . TRP A 1 291 ? 15.047 45.005 33.518 1.00 20.12 257 TRP A CA 1
ATOM 2128 C C . TRP A 1 291 ? 13.668 44.871 34.155 1.00 22.56 257 TRP A C 1
ATOM 2129 O O . TRP A 1 291 ? 12.788 44.182 33.624 1.00 22.12 257 TRP A O 1
ATOM 2140 N N A GLU A 1 292 ? 13.460 45.527 35.300 0.58 20.73 258 GLU A N 1
ATOM 2141 N N B GLU A 1 292 ? 13.453 45.545 35.287 0.42 20.73 258 GLU A N 1
ATOM 2142 C CA A GLU A 1 292 ? 12.150 45.468 35.941 0.58 21.79 258 GLU A CA 1
ATOM 2143 C CA B GLU A 1 292 ? 12.152 45.472 35.943 0.42 21.79 258 GLU A CA 1
ATOM 2144 C C A GLU A 1 292 ? 11.087 46.142 35.083 0.58 24.81 258 GLU A C 1
ATOM 2145 C C B GLU A 1 292 ? 11.076 46.167 35.118 0.42 24.93 258 GLU A C 1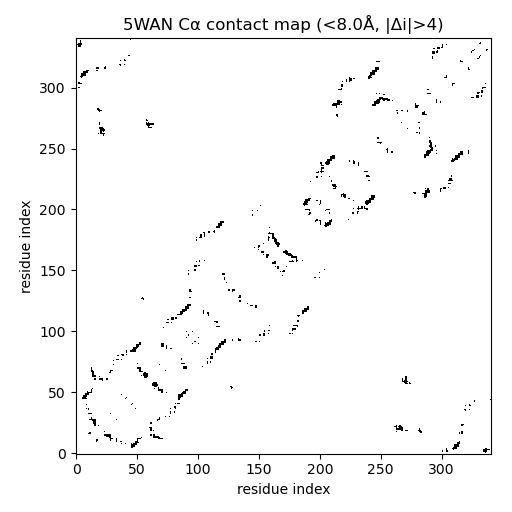
ATOM 2146 O O A GLU A 1 292 ? 9.959 45.649 34.990 0.58 22.58 258 GLU A O 1
ATOM 2147 O O B GLU A 1 292 ? 9.928 45.714 35.079 0.42 25.40 258 GLU A O 1
ATOM 2158 N N . HIS A 1 293 ? 11.433 47.266 34.446 1.00 23.27 259 HIS A N 1
ATOM 2159 C CA . HIS A 1 293 ? 10.496 47.938 33.549 1.00 24.70 259 HIS A CA 1
ATOM 2160 C C . HIS A 1 293 ? 10.074 47.015 32.404 1.00 22.71 259 HIS A C 1
ATOM 2161 O O . HIS A 1 293 ? 8.891 46.961 32.046 1.00 22.73 259 HIS A O 1
ATOM 2168 N N . TYR A 1 294 ? 11.025 46.261 31.835 1.00 21.56 260 TYR A N 1
ATOM 2169 C CA . TYR A 1 294 ? 10.677 45.293 30.793 1.00 19.90 260 TYR A CA 1
ATOM 2170 C C . TYR A 1 294 ? 9.763 44.205 31.338 1.00 25.73 260 TYR A C 1
ATOM 2171 O O . TYR A 1 294 ? 8.741 43.877 30.725 1.00 24.15 260 TYR A O 1
ATOM 2180 N N . LYS A 1 295 ? 10.117 43.627 32.491 1.00 23.02 261 LYS A N 1
ATOM 2181 C CA . LYS A 1 295 ? 9.283 42.572 33.059 1.00 23.58 261 LYS A CA 1
ATOM 2182 C C . LYS A 1 295 ? 7.875 43.074 33.362 1.00 28.74 261 LYS A C 1
ATOM 2183 O O . LYS A 1 295 ? 6.908 42.313 33.229 1.00 28.43 261 LYS A O 1
ATOM 2189 N N . ALA A 1 296 ? 7.731 44.352 33.748 1.00 26.89 262 ALA A N 1
ATOM 2190 C CA . ALA A 1 296 ? 6.414 44.882 34.103 1.00 27.86 262 ALA A CA 1
ATOM 2191 C C . ALA A 1 296 ? 5.517 45.076 32.889 1.00 29.50 262 ALA A C 1
ATOM 2192 O O . ALA A 1 296 ? 4.294 45.183 33.048 1.00 32.48 262 ALA A O 1
ATOM 2194 N N . GLY A 1 297 ? 6.089 45.140 31.693 1.00 23.77 263 GLY A N 1
ATOM 2195 C CA . GLY A 1 297 ? 5.294 45.261 30.488 1.00 26.86 263 GLY A CA 1
ATOM 2196 C C . GLY A 1 297 ? 5.085 43.953 29.748 1.00 25.81 263 GLY A C 1
ATOM 2197 O O . GLY A 1 297 ? 4.682 43.968 28.581 1.00 24.20 263 GLY A O 1
ATOM 2198 N N . ALA A 1 298 ? 5.320 42.823 30.423 1.00 23.41 264 ALA A N 1
ATOM 2199 C CA . ALA A 1 298 ? 5.251 41.504 29.790 1.00 23.88 264 ALA A CA 1
ATOM 2200 C C . ALA A 1 298 ? 3.989 41.344 28.952 1.00 26.44 264 ALA A C 1
ATOM 2201 O O . ALA A 1 298 ? 2.883 41.636 29.409 1.00 24.14 264 ALA A O 1
ATOM 2203 N N . ASP A 1 299 ? 4.166 40.872 27.719 1.00 24.04 265 ASP A N 1
ATOM 2204 C CA . ASP A 1 299 ? 3.065 40.669 26.776 1.00 26.03 265 ASP A CA 1
ATOM 2205 C C . ASP A 1 299 ? 2.495 39.287 27.070 1.00 23.15 265 ASP A C 1
ATOM 2206 O O . ASP A 1 299 ? 2.892 38.283 26.481 1.00 24.31 265 ASP A O 1
ATOM 2211 N N . GLU A 1 300 ? 1.558 39.229 28.018 1.00 26.67 266 GLU A N 1
ATOM 2212 C CA . GLU A 1 300 ? 1.173 37.935 28.575 1.00 30.03 266 GLU A CA 1
ATOM 2213 C C . GLU A 1 300 ? 0.456 37.044 27.559 1.00 27.12 266 GLU A C 1
ATOM 2214 O O . GLU A 1 300 ? 0.614 35.816 27.604 1.00 28.73 266 GLU A O 1
ATOM 2220 N N . GLU A 1 301 ? -0.292 37.623 26.617 1.00 28.08 267 GLU A N 1
ATOM 2221 C CA . GLU A 1 301 ? -0.913 36.795 25.586 1.00 31.06 267 GLU A CA 1
ATOM 2222 C C . GLU A 1 301 ? 0.137 36.113 24.716 1.00 31.47 267 GLU A C 1
ATOM 2223 O O . GLU A 1 301 ? 0.013 34.925 24.393 1.00 28.00 267 GLU A O 1
ATOM 2229 N N . ALA A 1 302 ? 1.189 36.840 24.336 1.00 22.90 268 ALA A N 1
ATOM 2230 C CA . ALA A 1 302 ? 2.259 36.206 23.579 1.00 22.51 268 ALA A CA 1
ATOM 2231 C C . ALA A 1 302 ? 2.949 35.132 24.413 1.00 30.78 268 ALA A C 1
ATOM 2232 O O . ALA A 1 302 ? 3.242 34.042 23.912 1.00 24.93 268 ALA A O 1
ATOM 2234 N N . LEU A 1 303 ? 3.185 35.411 25.701 1.00 28.21 269 LEU A N 1
ATOM 2235 C CA . LEU A 1 303 ? 3.862 34.440 26.557 1.00 30.09 269 LEU A CA 1
ATOM 2236 C C . LEU A 1 303 ? 3.036 33.169 26.703 1.00 26.64 269 LEU A C 1
ATOM 2237 O O . LEU A 1 303 ? 3.590 32.064 26.763 1.00 31.81 269 LEU A O 1
ATOM 2242 N N A SER A 1 304 ? 1.710 33.306 26.757 0.60 31.47 270 SER A N 1
ATOM 2243 N N B SER A 1 304 ? 1.709 33.307 26.763 0.40 31.44 270 SER A N 1
ATOM 2244 C CA A SER A 1 304 ? 0.848 32.132 26.840 0.60 35.28 270 SER A CA 1
ATOM 2245 C CA B SER A 1 304 ? 0.847 32.138 26.901 0.40 35.60 270 SER A CA 1
ATOM 2246 C C A SER A 1 304 ? 0.999 31.249 25.606 0.60 39.34 270 SER A C 1
ATOM 2247 C C B SER A 1 304 ? 0.987 31.205 25.705 0.40 39.05 270 SER A C 1
ATOM 2248 O O A SER A 1 304 ? 1.047 30.017 25.717 0.60 38.90 270 SER A O 1
ATOM 2249 O O B SER A 1 304 ? 0.990 29.978 25.863 0.40 39.14 270 SER A O 1
ATOM 2254 N N A TRP A 1 305 ? 1.091 31.862 24.420 0.60 40.38 271 TRP A N 1
ATOM 2255 N N B TRP A 1 305 ? 1.122 31.765 24.499 0.40 40.24 271 TRP A N 1
ATOM 2256 C CA A TRP A 1 305 ? 1.288 31.088 23.197 0.60 41.73 271 TRP A CA 1
ATOM 2257 C CA B TRP A 1 305 ? 1.249 30.919 23.318 0.40 41.91 271 TRP A CA 1
ATOM 2258 C C A TRP A 1 305 ? 2.620 30.353 23.212 0.60 42.62 271 TRP A C 1
ATOM 2259 C C B TRP A 1 305 ? 2.647 30.336 23.172 0.40 42.34 271 TRP A C 1
ATOM 2260 O O A TRP A 1 305 ? 2.701 29.190 22.800 0.60 43.65 271 TRP A O 1
ATOM 2261 O O B TRP A 1 305 ? 2.797 29.253 22.596 0.40 43.12 271 TRP A O 1
ATOM 2282 N N . LEU A 1 306 ? 3.679 31.021 23.672 1.00 38.77 272 LEU A N 1
ATOM 2283 C CA . LEU A 1 306 ? 4.993 30.394 23.701 1.00 38.06 272 LEU A CA 1
ATOM 2284 C C . LEU A 1 306 ? 4.975 29.161 24.596 1.00 46.52 272 LEU A C 1
ATOM 2285 O O . LEU A 1 306 ? 5.592 28.138 24.274 1.00 47.22 272 LEU A O 1
ATOM 2290 N N . THR A 1 307 ? 4.247 29.229 25.706 1.00 44.83 273 THR A N 1
ATOM 2291 C CA . THR A 1 307 ? 4.010 28.062 26.546 1.00 49.78 273 THR A CA 1
ATOM 2292 C C . THR A 1 307 ? 3.125 27.064 25.808 1.00 53.97 273 THR A C 1
ATOM 2293 O O . THR A 1 307 ? 3.576 25.985 25.429 1.00 61.06 273 THR A O 1
ATOM 2297 N N . ASP A 1 327 ? 16.064 36.146 42.573 1.00 56.92 293 ASP A N 1
ATOM 2298 C CA . ASP A 1 327 ? 16.322 36.827 41.306 1.00 47.03 293 ASP A CA 1
ATOM 2299 C C . ASP A 1 327 ? 16.205 35.856 40.123 1.00 45.87 293 ASP A C 1
ATOM 2300 O O . ASP A 1 327 ? 17.209 35.493 39.508 1.00 39.47 293 ASP A O 1
ATOM 2305 N N . PRO A 1 328 ? 14.981 35.441 39.805 1.00 44.14 294 PRO A N 1
ATOM 2306 C CA . PRO A 1 328 ? 14.795 34.384 38.808 1.00 40.37 294 PRO A CA 1
ATOM 2307 C C . PRO A 1 328 ? 14.783 34.918 37.381 1.00 32.95 294 PRO A C 1
ATOM 2308 O O . PRO A 1 328 ? 14.511 36.094 37.122 1.00 32.75 294 PRO A O 1
ATOM 2312 N N . THR A 1 329 ? 15.069 34.011 36.448 1.00 29.49 295 THR A N 1
ATOM 2313 C CA . THR A 1 329 ? 14.854 34.314 35.040 1.00 30.42 295 THR A CA 1
ATOM 2314 C C . THR A 1 329 ? 13.382 34.620 34.792 1.00 30.73 295 THR A C 1
ATOM 2315 O O . THR A 1 329 ? 12.502 34.269 35.584 1.00 30.40 295 THR A O 1
ATOM 2319 N N . SER A 1 330 ? 13.116 35.277 33.668 1.00 23.78 296 SER A N 1
ATOM 2320 C CA . SER A 1 330 ? 11.778 35.745 33.352 1.00 26.81 296 SER A CA 1
ATOM 2321 C C . SER A 1 330 ? 11.397 35.286 31.956 1.00 23.31 296 SER A C 1
ATOM 2322 O O . SER A 1 330 ? 12.234 35.270 31.048 1.00 21.01 296 SER A O 1
ATOM 2325 N N . ALA A 1 331 ? 10.120 34.938 31.785 1.00 24.69 297 ALA A N 1
ATOM 2326 C CA . ALA A 1 331 ? 9.635 34.590 30.455 1.00 26.27 297 ALA A CA 1
ATOM 2327 C C . ALA A 1 331 ? 9.730 35.758 29.482 1.00 24.82 297 ALA A C 1
ATOM 2328 O O . ALA A 1 331 ? 9.655 35.539 28.267 1.00 24.15 297 ALA A O 1
ATOM 2330 N N . VAL A 1 332 ? 9.897 36.990 29.983 1.00 22.83 298 VAL A N 1
ATOM 2331 C CA . VAL A 1 332 ? 9.910 38.163 29.107 1.00 20.65 298 VAL A CA 1
ATOM 2332 C C . VAL A 1 332 ? 11.027 38.075 28.070 1.00 21.18 298 VAL A C 1
ATOM 2333 O O . VAL A 1 332 ? 10.928 38.675 26.994 1.00 21.98 298 VAL A O 1
ATOM 2337 N N . ASN A 1 333 ? 12.103 37.345 28.354 1.00 22.34 299 ASN A N 1
ATOM 2338 C CA . ASN A 1 333 ? 13.101 37.075 27.325 1.00 20.95 299 ASN A CA 1
A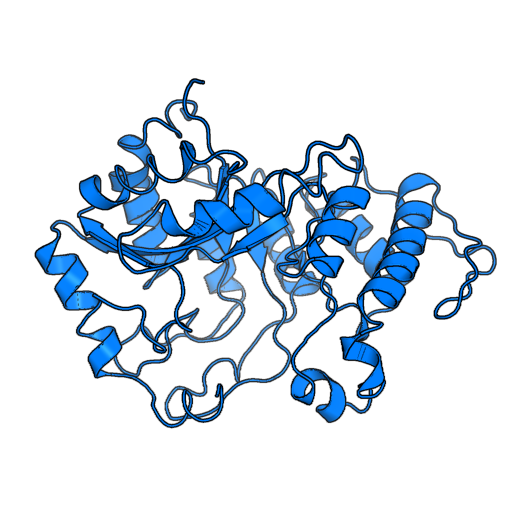TOM 2339 C C . ASN A 1 333 ? 13.316 35.578 27.153 1.00 17.12 299 ASN A C 1
ATOM 2340 O O . ASN A 1 333 ? 14.428 35.116 26.885 1.00 19.32 299 ASN A O 1
ATOM 2345 N N . ILE A 1 334 ?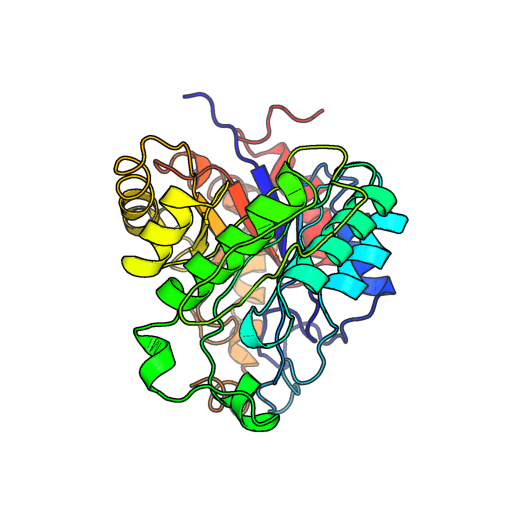 12.229 34.814 27.283 1.00 21.46 300 ILE A N 1
ATOM 2346 C CA . ILE A 1 334 ? 12.208 33.363 27.099 1.00 18.32 300 ILE A CA 1
ATOM 2347 C C . ILE A 1 334 ? 13.151 32.704 28.104 1.00 26.27 300 ILE A C 1
ATOM 2348 O O . ILE A 1 334 ? 13.796 31.692 27.803 1.00 23.59 300 ILE A O 1
ATOM 2353 N N . ASN A 1 335 ? 13.218 33.272 29.314 1.00 24.81 301 ASN A N 1
ATOM 2354 C CA . ASN A 1 335 ? 14.053 32.761 30.415 1.00 24.00 301 ASN A CA 1
ATOM 2355 C C . ASN A 1 335 ? 15.511 32.614 29.998 1.00 23.58 301 ASN A C 1
ATOM 2356 O O . ASN A 1 335 ? 16.219 31.700 30.423 1.00 25.76 301 ASN A O 1
ATOM 2361 N N . MET A 1 336 ? 15.968 33.541 29.170 1.00 19.77 302 MET A N 1
ATOM 2362 C CA . MET A 1 336 ? 17.352 33.551 28.726 1.00 16.92 302 MET A CA 1
ATOM 2363 C C . MET A 1 336 ? 18.284 33.853 29.894 1.00 17.64 302 MET A C 1
ATOM 2364 O O . MET A 1 336 ? 17.926 34.571 30.832 1.00 17.68 302 MET A O 1
ATOM 2369 N N . GLY A 1 337 ? 19.490 33.296 29.839 1.00 17.99 303 GLY A N 1
ATOM 2370 C CA . GLY A 1 337 ? 20.532 33.764 30.730 1.00 18.03 303 GLY A CA 1
ATOM 2371 C C . GLY A 1 337 ? 20.719 35.258 30.533 1.00 15.31 303 GLY A C 1
ATOM 2372 O O . GLY A 1 337 ? 20.872 35.706 29.393 1.00 16.56 303 GLY A O 1
ATOM 2373 N N . THR A 1 338 ? 20.676 36.041 31.617 1.00 16.11 304 THR A N 1
ATOM 2374 C CA . THR A 1 338 ? 20.669 37.499 31.524 1.00 17.56 304 THR A CA 1
ATOM 2375 C C . THR A 1 338 ? 21.701 38.102 32.468 1.00 20.88 304 THR A C 1
ATOM 2376 O O . THR A 1 338 ? 21.788 37.711 33.638 1.00 19.62 304 THR A O 1
ATOM 2380 N N . LEU A 1 339 ? 22.460 39.075 31.964 1.00 13.47 305 LEU A N 1
ATOM 2381 C CA . LEU A 1 339 ? 23.444 39.815 32.752 1.00 15.67 305 LEU A CA 1
ATOM 2382 C C . LEU A 1 339 ? 22.964 41.264 32.852 1.00 15.31 305 LEU A C 1
ATOM 2383 O O . LEU A 1 339 ? 22.904 41.971 31.837 1.00 18.24 305 LEU A O 1
ATOM 2388 N N . VAL A 1 340 ? 22.613 41.686 34.067 1.00 14.80 306 VAL A N 1
ATOM 2389 C CA . VAL A 1 340 ? 22.004 42.989 34.344 1.00 16.93 306 VAL A CA 1
ATOM 2390 C C . VAL A 1 340 ? 22.919 43.726 35.307 1.00 17.68 306 VAL A C 1
ATOM 2391 O O . VAL A 1 340 ? 23.075 43.302 36.463 1.00 17.12 306 VAL A O 1
ATOM 2395 N N . GLY A 1 341 ? 23.509 44.831 34.863 1.00 16.14 307 GLY A N 1
ATOM 2396 C CA . GLY A 1 341 ? 24.324 45.595 35.791 1.00 17.89 307 GLY A CA 1
ATOM 2397 C C . GLY A 1 341 ? 25.000 46.773 35.129 1.00 16.36 307 GLY A C 1
ATOM 2398 O O . GLY A 1 341 ? 24.750 47.089 33.966 1.00 16.65 307 GLY A O 1
ATOM 2399 N N . SER A 1 342 ? 25.848 47.438 35.913 1.00 17.54 308 SER A N 1
ATOM 2400 C CA . SER A 1 342 ? 26.716 48.465 35.363 1.00 18.90 308 SER A CA 1
ATOM 2401 C C . SER A 1 342 ? 27.623 47.873 34.284 1.00 18.27 308 SER A C 1
ATOM 2402 O O . SER A 1 342 ? 27.814 46.654 34.185 1.00 16.11 308 SER A O 1
ATOM 2405 N N . TYR A 1 343 ? 28.203 48.756 33.469 1.00 18.14 309 TYR A N 1
ATOM 2406 C CA . TYR A 1 343 ? 29.126 48.288 32.439 1.00 16.06 309 TYR A CA 1
ATOM 2407 C C . TYR A 1 343 ? 30.266 47.490 33.057 1.00 16.90 309 TYR A C 1
ATOM 2408 O O . TYR A 1 343 ? 30.662 46.441 32.525 1.00 18.20 309 TYR A O 1
ATOM 2417 N N . ALA A 1 344 ? 30.779 47.949 34.205 1.00 18.41 310 ALA A N 1
ATOM 2418 C CA . ALA A 1 344 ? 31.872 47.230 34.859 1.00 23.16 310 ALA A CA 1
ATOM 2419 C C . ALA A 1 344 ? 31.405 45.890 35.421 1.00 21.54 310 ALA A C 1
ATOM 2420 O O . ALA A 1 344 ? 32.146 44.897 35.367 1.00 20.92 310 ALA A O 1
ATOM 2422 N N . SER A 1 345 ? 30.184 45.837 35.967 1.00 19.22 311 SER A N 1
ATOM 2423 C CA . SER A 1 345 ? 29.659 44.572 36.482 1.00 20.34 311 SER A CA 1
ATOM 2424 C C . SER A 1 345 ? 29.455 43.559 35.364 1.00 18.15 311 SER A C 1
ATOM 2425 O O . SER A 1 345 ? 29.725 42.364 35.545 1.00 19.11 311 SER A O 1
ATOM 2428 N N . VAL A 1 346 ? 28.953 44.007 34.210 1.00 16.58 312 VAL A N 1
ATOM 2429 C CA . VAL A 1 346 ? 28.753 43.073 33.105 1.00 14.46 312 VAL A CA 1
ATOM 2430 C C . VAL A 1 346 ? 30.096 42.591 32.576 1.00 16.07 312 VAL A C 1
ATOM 2431 O O . VAL A 1 346 ? 30.259 41.407 32.254 1.00 15.11 312 VAL A O 1
ATOM 2435 N N . ALA A 1 347 ? 31.096 43.478 32.532 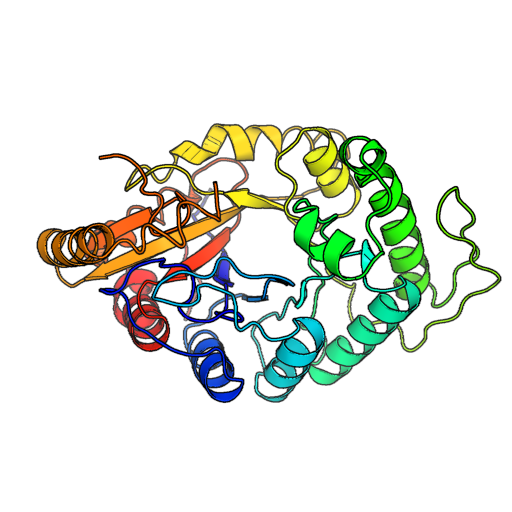1.00 18.02 313 ALA A N 1
ATOM 2436 C CA . ALA A 1 347 ? 32.424 43.049 32.097 1.00 16.73 313 ALA A CA 1
ATOM 2437 C C . ALA A 1 347 ? 32.973 41.963 33.013 1.00 16.74 313 ALA A C 1
ATOM 2438 O O . ALA A 1 347 ? 33.510 40.952 32.537 1.00 19.36 313 ALA A O 1
ATOM 2440 N N A ARG A 1 348 ? 32.834 42.149 34.330 0.55 18.28 314 ARG A N 1
ATOM 2441 N N B ARG A 1 348 ? 32.844 42.146 34.330 0.45 18.40 314 ARG A N 1
ATOM 2442 C CA A ARG A 1 348 ? 33.310 41.155 35.291 0.55 20.81 314 ARG A CA 1
ATOM 2443 C CA B ARG A 1 348 ? 33.331 41.132 35.264 0.45 20.72 314 ARG A CA 1
ATOM 2444 C C A ARG A 1 348 ? 32.604 39.818 35.095 0.55 21.37 314 ARG A C 1
ATOM 2445 C C B ARG A 1 348 ? 32.609 39.806 35.065 0.45 21.24 314 ARG A C 1
ATOM 2446 O O A ARG A 1 348 ? 33.242 38.755 35.118 0.55 20.41 314 ARG A O 1
ATOM 2447 O O B ARG A 1 348 ? 33.237 38.738 35.060 0.45 20.42 314 ARG A O 1
ATOM 2462 N N . MET A 1 349 ? 31.288 39.853 34.888 1.00 18.05 315 MET A N 1
ATOM 2463 C CA . MET A 1 349 ? 30.519 38.621 34.741 1.00 18.74 315 MET A CA 1
ATOM 2464 C C . MET A 1 349 ? 30.849 37.909 33.438 1.00 16.07 315 MET A C 1
ATOM 2465 O O . MET A 1 349 ? 30.921 36.673 33.404 1.00 17.17 315 MET A O 1
ATOM 2470 N N . LEU A 1 350 ? 31.084 38.660 32.358 1.00 14.35 316 LEU A N 1
ATOM 2471 C CA . LEU A 1 350 ? 31.500 38.011 31.113 1.00 14.32 316 LEU A CA 1
ATOM 2472 C C . LEU A 1 350 ? 32.896 37.398 31.246 1.00 20.27 316 LEU A C 1
ATOM 2473 O O . LEU A 1 350 ? 33.160 36.321 30.696 1.00 17.07 316 LEU A O 1
ATOM 2478 N N . ASP A 1 351 ? 33.800 38.054 31.983 1.00 17.33 317 ASP A N 1
ATOM 2479 C CA . ASP A 1 351 ? 35.090 37.432 32.282 1.00 17.16 317 ASP A CA 1
ATOM 2480 C C . ASP A 1 351 ? 34.919 36.128 33.058 1.00 21.73 317 ASP A C 1
ATOM 2481 O O . ASP A 1 351 ? 35.716 35.196 32.880 1.00 21.67 317 ASP A O 1
ATOM 2486 N N A GLU A 1 352 ? 33.891 36.033 33.906 0.42 21.59 318 GLU A N 1
ATOM 2487 N N B GLU A 1 352 ? 33.911 36.051 33.938 0.58 21.47 318 GLU A N 1
ATOM 2488 C CA A GLU A 1 352 ? 33.641 34.787 34.628 0.42 23.13 318 GLU A CA 1
ATOM 2489 C CA B GLU A 1 352 ? 33.617 34.795 34.630 0.58 23.17 318 GLU A CA 1
ATOM 2490 C C A GLU A 1 352 ? 33.140 33.691 33.691 0.42 23.49 318 GLU A C 1
ATOM 2491 C C B GLU A 1 352 ? 33.202 33.709 33.646 0.58 23.83 318 GLU A C 1
ATOM 2492 O O A GLU A 1 352 ? 33.464 32.513 33.880 0.42 23.42 318 GLU A O 1
ATOM 2493 O O B GLU A 1 352 ? 33.626 32.554 33.772 0.58 22.46 318 GLU A O 1
ATOM 2504 N N . VAL A 1 353 ? 32.353 34.056 32.675 1.00 20.82 319 VAL A N 1
ATOM 2505 C CA . VAL A 1 353 ? 31.944 33.087 31.658 1.00 19.94 319 VAL A CA 1
ATOM 2506 C C . VAL A 1 353 ? 33.170 32.496 30.979 1.00 18.75 319 VAL A C 1
ATOM 2507 O O . VAL A 1 353 ? 33.250 31.285 30.740 1.00 20.77 319 VAL A O 1
ATOM 2511 N N . ALA A 1 354 ? 34.145 33.350 30.664 1.00 20.03 320 ALA A N 1
ATOM 2512 C CA . ALA A 1 354 ? 35.335 32.931 29.935 1.00 23.43 320 ALA A CA 1
ATOM 2513 C C . ALA A 1 354 ? 36.171 31.917 30.696 1.00 29.64 320 ALA A C 1
ATOM 2514 O O . ALA A 1 354 ? 36.979 31.217 30.077 1.00 26.20 320 ALA A O 1
ATOM 2516 N N . SER A 1 355 ? 36.018 31.835 32.019 1.00 24.84 321 SER A N 1
ATOM 2517 C CA . SER A 1 355 ? 36.769 30.883 32.821 1.00 26.88 321 SER A CA 1
ATOM 2518 C C . SER A 1 355 ? 36.103 29.518 32.917 1.00 25.62 321 SER A C 1
ATOM 2519 O O . SER A 1 355 ? 36.694 28.601 33.495 1.00 25.20 321 SER A O 1
ATOM 2522 N N . VAL A 1 356 ? 34.901 29.358 32.385 1.00 20.81 322 VAL A N 1
ATOM 2523 C CA . VAL A 1 356 ? 34.195 28.075 32.516 1.00 22.21 322 VAL A CA 1
ATOM 2524 C C . VAL A 1 356 ? 34.830 27.052 31.580 1.00 29.74 322 VAL A C 1
ATOM 2525 O O . VAL A 1 356 ? 35.052 27.360 30.395 1.00 27.04 322 VAL A O 1
ATOM 2529 N N . PRO A 1 357 ? 35.136 25.842 32.053 1.00 25.24 323 PRO A N 1
ATOM 2530 C CA . PRO A 1 357 ? 35.680 24.805 31.163 1.00 23.36 323 PRO A CA 1
ATOM 2531 C C . PRO A 1 357 ? 34.809 24.583 29.935 1.00 22.25 323 PRO A C 1
ATOM 2532 O O . PRO A 1 357 ? 33.607 24.331 30.040 1.00 26.70 323 PRO A O 1
ATOM 2536 N N . GLY A 1 358 ? 35.425 24.679 28.759 1.00 27.54 324 GLY A N 1
ATOM 2537 C CA . GLY A 1 358 ? 34.741 24.445 27.508 1.00 28.29 324 GLY A CA 1
ATOM 2538 C C . GLY A 1 358 ? 34.140 25.675 26.857 1.00 24.48 324 GLY A C 1
ATOM 2539 O O . GLY A 1 358 ? 33.837 25.640 25.662 1.00 21.88 324 GLY A O 1
ATOM 2540 N N . ALA A 1 359 ? 33.970 26.764 27.597 1.00 21.17 325 ALA A N 1
ATOM 2541 C CA . ALA A 1 359 ? 33.379 27.975 27.039 1.00 17.46 325 ALA A CA 1
ATOM 2542 C C . ALA A 1 359 ? 34.420 28.698 26.192 1.00 25.16 325 ALA A C 1
ATOM 2543 O O . ALA A 1 359 ? 35.488 29.072 26.693 1.00 31.10 325 ALA A O 1
ATOM 2545 N N . GLU A 1 360 ? 34.119 28.885 24.907 1.00 18.18 326 GLU A N 1
ATOM 2546 C CA . GLU A 1 360 ? 35.035 29.550 23.993 1.00 17.46 326 GLU A CA 1
ATOM 2547 C C . GLU A 1 360 ? 34.509 30.887 23.491 1.00 19.59 326 GLU A C 1
ATOM 2548 O O . GLU A 1 360 ? 35.282 31.667 22.919 1.00 18.81 326 GLU A O 1
ATOM 2554 N N . GLY A 1 361 ? 33.235 31.180 23.705 1.00 19.07 327 GLY A N 1
ATOM 2555 C CA . GLY A 1 361 ? 32.655 32.408 23.193 1.00 19.31 327 GLY A CA 1
ATOM 2556 C C . GLY A 1 361 ? 31.290 32.632 23.798 1.00 17.19 327 GLY A C 1
ATOM 2557 O O . GLY A 1 361 ? 30.733 31.763 24.474 1.00 17.49 327 GLY A O 1
ATOM 2558 N N . VAL A 1 362 ? 30.764 33.834 23.567 1.00 14.40 328 VAL A N 1
ATOM 2559 C CA . VAL A 1 362 ? 29.392 34.150 23.936 1.00 11.41 328 VAL A CA 1
ATOM 2560 C C . VAL A 1 362 ? 28.666 34.669 22.708 1.00 13.15 328 VAL A C 1
ATOM 2561 O O . VAL A 1 362 ? 29.252 35.297 21.817 1.00 16.62 328 VAL A O 1
ATOM 2565 N N . LEU A 1 363 ? 27.378 34.387 22.673 1.00 12.86 329 LEU A N 1
ATOM 2566 C CA . LEU A 1 363 ? 26.453 34.912 21.680 1.00 13.42 329 LEU A CA 1
ATOM 2567 C C . LEU A 1 363 ? 25.556 35.903 22.407 1.00 13.73 329 LEU A C 1
ATOM 2568 O O . LEU A 1 363 ? 24.871 35.526 23.368 1.00 13.02 329 LEU A O 1
ATOM 2573 N N . LEU A 1 364 ? 25.573 37.167 21.987 1.00 11.19 330 LEU A N 1
ATOM 2574 C CA . LEU A 1 364 ? 24.947 38.226 22.769 1.00 9.75 330 LEU A CA 1
ATOM 2575 C C . LEU A 1 364 ? 23.699 38.766 22.089 1.00 15.23 330 LEU A C 1
ATOM 2576 O O . LEU A 1 364 ? 23.724 39.093 20.898 1.00 11.72 330 LEU A O 1
ATOM 2581 N N . THR A 1 365 ? 22.623 38.874 22.864 1.00 12.93 331 THR A N 1
ATOM 2582 C CA . THR A 1 365 ? 21.505 39.755 22.562 1.00 10.75 331 THR A CA 1
ATOM 2583 C C . THR A 1 365 ? 21.559 40.928 23.533 1.00 13.52 331 THR A C 1
ATOM 2584 O O . THR A 1 365 ? 22.240 40.877 24.564 1.00 14.06 331 THR A O 1
ATOM 2588 N N . PHE A 1 366 ? 20.846 41.996 23.188 1.00 11.16 332 PHE A N 1
ATOM 2589 C CA . PHE A 1 366 ? 20.771 43.193 24.016 1.00 10.90 332 PHE A CA 1
ATOM 2590 C C . PHE A 1 366 ? 19.314 43.611 24.116 1.00 15.93 332 PHE A C 1
ATOM 2591 O O . PHE A 1 366 ? 18.490 43.218 23.280 1.00 16.42 332 PHE A O 1
ATOM 2599 N N . ASP A 1 367 ? 18.993 44.444 25.121 1.00 14.42 333 ASP A N 1
ATOM 2600 C CA . ASP A 1 367 ? 17.642 44.999 25.150 1.00 15.68 333 ASP A CA 1
ATOM 2601 C C . ASP A 1 367 ? 17.445 46.027 24.046 1.00 18.53 333 ASP A C 1
ATOM 2602 O O . ASP A 1 367 ? 16.324 46.203 23.557 1.00 18.37 333 ASP A O 1
ATOM 2607 N N . ASP A 1 368 ? 18.516 46.697 23.631 1.00 16.10 334 ASP A N 1
ATOM 2608 C CA . ASP A 1 368 ? 18.475 47.671 22.541 1.00 17.10 334 ASP A CA 1
ATOM 2609 C C . ASP A 1 368 ? 19.761 47.448 21.757 1.00 15.54 334 ASP A C 1
ATOM 2610 O O . ASP A 1 368 ? 20.845 47.701 22.287 1.00 15.23 334 ASP A O 1
ATOM 2615 N N . PHE A 1 369 ? 19.660 46.947 20.522 1.00 14.76 335 PHE A N 1
ATOM 2616 C CA . PHE A 1 369 ? 20.883 46.499 19.854 1.00 12.76 335 PHE A CA 1
ATOM 2617 C C . PHE A 1 369 ? 21.772 47.663 19.447 1.00 16.00 335 PHE A C 1
ATOM 2618 O O . PHE A 1 369 ? 22.996 47.589 19.608 1.00 16.18 335 PHE A O 1
ATOM 2626 N N . LEU A 1 370 ? 21.189 48.735 18.901 1.00 13.54 336 LEU A N 1
ATOM 2627 C CA . LEU A 1 370 ? 22.015 49.837 18.410 1.00 15.78 336 LEU A CA 1
ATOM 2628 C C . LEU A 1 370 ? 22.747 50.532 19.556 1.00 18.68 336 LEU A C 1
ATOM 2629 O O . LEU A 1 370 ? 23.950 50.810 19.465 1.00 18.87 336 LEU A O 1
ATOM 2634 N N . SER A 1 371 ? 22.044 50.816 20.653 1.00 16.07 337 SER A N 1
ATOM 2635 C CA . SER A 1 371 ? 22.725 51.430 21.785 1.00 16.16 337 SER A CA 1
ATOM 2636 C C . SER A 1 371 ? 23.527 50.403 22.573 1.00 15.07 337 SER A C 1
ATOM 2637 O O . SER A 1 371 ? 24.609 50.727 23.074 1.00 17.89 337 SER A O 1
ATOM 2640 N N . GLY A 1 372 ? 23.049 49.157 22.640 1.00 14.00 338 GLY A N 1
ATOM 2641 C CA . GLY A 1 372 ? 23.727 48.157 23.453 1.00 13.92 338 GLY A CA 1
ATOM 2642 C C . GLY A 1 372 ? 25.062 47.736 22.869 1.00 12.69 338 GLY A C 1
ATOM 2643 O O . GLY A 1 372 ? 26.020 47.487 23.607 1.00 15.22 338 GLY A O 1
ATOM 2644 N N . ILE A 1 373 ? 25.139 47.629 21.542 1.00 12.79 339 ILE A N 1
ATOM 2645 C CA . ILE A 1 373 ? 26.420 47.335 20.911 1.00 13.85 339 ILE A CA 1
ATOM 2646 C C . ILE A 1 373 ? 27.378 48.488 21.133 1.00 15.00 339 ILE A C 1
ATOM 2647 O O . ILE A 1 373 ? 28.564 48.283 21.410 1.00 15.12 339 ILE A O 1
ATOM 2652 N N . GLU A 1 374 ? 26.877 49.724 21.040 1.00 12.72 340 GLU A N 1
ATOM 2653 C CA . GLU A 1 374 ? 27.745 50.872 21.256 1.00 13.59 340 GLU A CA 1
ATOM 2654 C C . GLU A 1 374 ? 28.293 50.895 22.682 1.00 13.10 340 GLU A C 1
ATOM 2655 O O . GLU A 1 374 ? 29.495 51.100 22.887 1.00 15.74 340 GLU A O 1
ATOM 2661 N N . THR A 1 375 ? 27.432 50.699 23.690 1.00 16.43 341 THR A N 1
ATOM 2662 C CA . THR A 1 375 ? 27.960 50.752 25.057 1.00 18.62 341 THR A CA 1
ATOM 2663 C C . THR A 1 375 ? 28.792 49.516 25.368 1.00 17.05 341 THR A C 1
ATOM 2664 O O . THR A 1 375 ? 29.732 49.595 26.165 1.00 17.66 341 THR A O 1
ATOM 2668 N N . PHE A 1 376 ? 28.500 48.378 24.729 1.00 16.10 342 PHE A N 1
ATOM 2669 C CA . PHE A 1 376 ? 29.389 47.230 24.876 1.00 15.84 342 PHE A CA 1
ATOM 2670 C C . PHE A 1 376 ? 30.779 47.561 24.345 1.00 17.31 342 PHE A C 1
ATOM 2671 O O . PHE A 1 376 ? 31.788 47.309 25.014 1.00 16.60 342 PHE A O 1
ATOM 2679 N N . GLY A 1 377 ? 30.848 48.129 23.137 1.00 14.36 343 GLY A N 1
ATOM 2680 C CA . GLY A 1 377 ? 32.143 48.447 22.557 1.00 15.80 343 GLY A CA 1
ATOM 2681 C C . GLY A 1 377 ? 32.882 49.551 23.295 1.00 18.28 343 GLY A C 1
ATOM 2682 O O . GLY A 1 377 ? 34.105 49.501 23.434 1.00 16.11 343 GLY A O 1
ATOM 2683 N N . GLU A 1 378 ? 32.157 50.565 23.774 1.00 17.35 344 GLU A N 1
ATOM 2684 C CA . GLU A 1 378 ? 32.808 51.718 24.390 1.00 15.84 344 GLU A CA 1
ATOM 2685 C C . GLU A 1 378 ? 33.086 51.540 25.881 1.00 20.46 344 GLU A C 1
ATOM 2686 O O . GLU A 1 378 ? 34.058 52.109 26.389 1.00 19.80 344 GLU A O 1
ATOM 2692 N N . ARG A 1 379 ? 32.273 50.758 26.594 1.00 16.79 345 ARG A N 1
ATOM 2693 C CA . ARG A 1 379 ? 32.326 50.737 28.049 1.00 16.27 345 ARG A CA 1
ATOM 2694 C C . ARG A 1 379 ? 32.538 49.362 28.666 1.00 17.66 345 ARG A C 1
ATOM 2695 O O . ARG A 1 379 ? 33.053 49.288 29.781 1.00 18.83 345 ARG A O 1
ATOM 2703 N N . ILE A 1 380 ? 32.117 48.282 28.010 1.00 16.77 346 ILE A N 1
ATOM 2704 C CA . ILE A 1 380 ? 32.176 46.953 28.623 1.00 15.65 346 ILE A CA 1
ATOM 2705 C C . ILE A 1 380 ? 33.419 46.217 28.142 1.00 18.15 346 ILE A C 1
ATOM 2706 O O . ILE A 1 380 ? 34.254 45.772 28.943 1.00 17.10 346 ILE A O 1
ATOM 2711 N N . GLN A 1 381 ? 33.548 46.094 26.826 1.00 16.27 347 GLN A N 1
ATOM 2712 C CA . GLN A 1 381 ? 34.669 45.355 26.255 1.00 17.09 347 GLN A CA 1
ATOM 2713 C C . GLN A 1 381 ? 36.042 45.881 26.666 1.00 17.58 347 GLN A C 1
ATOM 2714 O O . GLN A 1 381 ? 36.943 45.049 26.883 1.00 18.34 347 GLN A O 1
ATOM 2720 N N . PRO A 1 382 ? 36.287 47.194 26.788 1.00 16.78 348 PRO A N 1
ATOM 2721 C CA . PRO A 1 382 ? 37.616 47.640 27.247 1.00 18.89 348 PRO A CA 1
ATOM 2722 C C . PRO A 1 382 ? 37.975 47.174 28.652 1.00 21.82 348 PRO A C 1
ATOM 2723 O O . PRO A 1 382 ? 39.160 47.156 28.991 1.00 23.56 348 PRO A O 1
ATOM 2727 N N . LEU A 1 383 ? 36.998 46.798 29.471 1.00 18.22 349 LEU A N 1
ATOM 2728 C CA . LEU A 1 383 ? 37.253 46.307 30.817 1.00 22.27 349 LEU A CA 1
ATOM 2729 C C . LEU A 1 383 ? 37.379 44.787 30.899 1.00 22.37 349 LEU A C 1
ATOM 2730 O O . LEU A 1 383 ? 37.692 44.272 31.978 1.00 19.58 349 LEU A O 1
ATOM 2735 N N . MET A 1 384 ? 37.148 44.059 29.805 1.00 17.05 350 MET A N 1
ATOM 2736 C CA . MET A 1 384 ? 37.124 42.598 29.823 1.00 18.67 350 MET A CA 1
ATOM 2737 C C . MET A 1 384 ? 38.526 42.037 29.625 1.00 21.73 350 MET A C 1
ATOM 2738 O O . MET A 1 384 ? 39.137 42.223 28.564 1.00 19.24 350 MET A O 1
ATOM 2743 N N . GLN A 1 385 ? 39.030 41.336 30.643 1.00 18.80 351 GLN A N 1
ATOM 2744 C CA . GLN A 1 385 ? 40.329 40.691 30.511 1.00 20.16 351 GLN A CA 1
ATOM 2745 C C . GLN A 1 385 ? 40.360 39.709 29.345 1.00 23.00 351 GLN A C 1
ATOM 2746 O O . GLN A 1 385 ? 41.399 39.558 28.692 1.00 21.72 351 GLN A O 1
ATOM 2752 N N . CYS A 1 386 ? 39.242 39.047 29.058 1.00 22.16 352 CYS A N 1
ATOM 2753 C CA . CYS A 1 386 ? 39.204 38.069 27.977 1.00 24.33 352 CYS A CA 1
ATOM 2754 C C . CYS A 1 386 ? 39.136 38.709 26.592 1.00 23.71 352 CYS A C 1
ATOM 2755 O O . CYS A 1 386 ? 39.067 37.980 25.594 1.00 22.19 352 CYS A O 1
ATOM 2758 N N . ARG A 1 387 ? 39.148 40.042 26.507 1.00 19.67 353 ARG A N 1
ATOM 2759 C CA . ARG A 1 387 ? 39.202 40.750 25.231 1.00 17.88 353 ARG A CA 1
ATOM 2760 C C . ARG A 1 387 ? 40.435 41.649 25.146 1.00 24.38 353 ARG A C 1
ATOM 2761 O O . ARG A 1 387 ? 40.490 42.560 24.313 1.00 23.74 353 ARG A O 1
ATOM 2769 N N . ALA A 1 388 ? 41.443 41.394 25.984 1.00 21.09 354 ALA A N 1
ATOM 2770 C CA . ALA A 1 388 ? 42.659 42.196 25.964 1.00 22.12 354 ALA A CA 1
ATOM 2771 C C . ALA A 1 388 ? 43.471 42.003 24.689 1.00 33.86 354 ALA A C 1
ATOM 2772 O O . ALA A 1 388 ? 44.405 42.773 24.445 1.00 34.16 354 ALA A O 1
ATOM 2774 N N . HIS A 1 389 ? 43.147 41.003 23.873 1.00 31.42 355 HIS A N 1
ATOM 2775 C CA . HIS A 1 389 ? 43.854 40.782 22.620 1.00 35.18 355 HIS A CA 1
ATOM 2776 C C . HIS A 1 389 ? 43.440 41.755 21.519 1.00 37.96 355 HIS A C 1
ATOM 2777 O O . HIS A 1 389 ? 44.130 41.835 20.497 1.00 38.74 355 HIS A O 1
ATOM 2784 N N . LEU A 1 390 ? 42.346 42.490 21.694 1.00 37.22 356 LEU A N 1
ATOM 2785 C CA . LEU A 1 390 ? 41.903 43.427 20.675 1.00 42.52 356 LEU A CA 1
ATOM 2786 C C . LEU A 1 390 ? 42.791 44.670 20.658 1.00 48.60 356 LEU A C 1
ATOM 2787 O O . LEU A 1 390 ? 43.424 45.006 21.660 1.00 48.92 356 LEU A O 1
ATOM 2792 N N . PRO A 1 391 ? 42.841 45.384 19.520 1.00 54.45 357 PRO A N 1
ATOM 2793 C CA . PRO A 1 391 ? 43.530 46.680 19.446 1.00 52.58 357 PRO A CA 1
ATOM 2794 C C . PRO A 1 391 ? 42.923 47.735 20.373 1.00 47.68 357 PRO A C 1
ATOM 2795 O O . PRO A 1 391 ? 41.771 47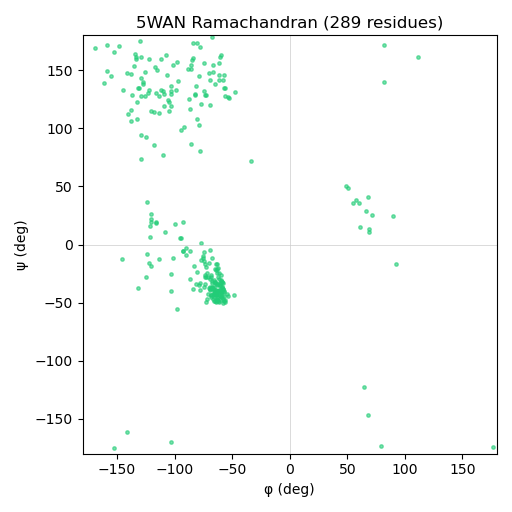.583 20.785 1.00 46.54 357 PRO A O 1
#

Nearest PDB structures (foldseek):
  5wan-assembly1_A  TM=1.003E+00  e=5.178E-78  Escherichia coli
  6sgn-assembly1_AAA  TM=1.002E+00  e=9.226E-70  Escherichia coli K-12
  3rao-assembly2_A-2  TM=8.276E-01  e=5.894E-26  Bacillus cereus ATCC 10987
  3rao-assembly2_B  TM=8.461E-01  e=6.335E-25  Bacillus cereus ATCC 10987
  7e36-assembly1_B  TM=8.360E-01  e=2.470E-19  Nocardia tenerifensis

Sequence (341 aa):
ERLMMMKIGVFVPIGNNGWLISTHAPQYMPTFELNKAIVQKKAEHYHFDFALSMMIKLRGFGGKTEFWDHNLESFTLMAGLAAVTSRIQIYYATAATLTLPPAIVARMAATIDSISGGRFGVNLLVTGWQQKPEYEQMGIWPGDDYFSRRRYDYLTEYVQVLRDLWGTGKKSDFKGDFFTMNDCRVSPQPSVPMKKVICCAGQSDAGMAFSARYADFNFCFGKGVNTPTAFAPTAARMKKQQAAEQQTGRDVGSYVLFMVIADETDDAARAKWEEHYKAGADEEALSSWWLTDPTSAVNINMGTLVGSYASVARRMLDEEVASVPGAEGVLLTFDDFLSGIETFGERIQPLMQCRAHLP

Secondary structure (DSSP, 8-state):
-----EEEEE---BTTTT--BTTS------HHHHHHHHHHHHHTT--EEE-----S---TTTTTTTSB--HHHHHHHHHHT-SSSEEEEEEETTTS-HHHHHHHHHHHHHHHTS-EEEEEE----HHHHHTTT----TTHHHHHHHHHHHHHHHHHHHHHHSEE--B-SS-B-SSEE--SPPSSPPEEEE---SHHHHHHHHHH-SEEEEE--SBS-TTTTHHHHHHHHHHHHTTT---EEEEEEEEEEESSHHHHHHHHHHHHHTB-HHHHHHH-----GGGTT--EEEEEHHHHHHHHHHHHTSTTEEEEEEEESSHHHHHHHIIIIIGGG-GGGTT--

GO terms:
  GO:0052614 uracil oxygenase activity (F, IDA)
  GO:0006210 thymine catabolic process (P, IDA)
  GO:0006212 uracil catabolic process (P, IDA)
  GO:0019740 nitrogen utilization (P, IDA)
  GO:0019740 nitrogen utilization (P, IMP)
  GO:0006208 pyrimidine nucleobase catabolic process (P, IMP)
  GO:0006212 uracil catabolic process (P, IMP)
  GO:0004497 monooxygenase activity (F, IDA)

Organism: Escherichia coli (strain K12) (NCBI:txid83333)

Foldseek 3Di:
DQFAFAEEAAFCQFFLRQFQFPLFDTDGDDLVVSLLLVQLLVVLPHAAYEYEADQDAQDFPRSTRNHGDAFLVSQLVSLQNDAGHAYEGEDQPLPDQLLRVLQSQQNSLVNNVNRYAYEYEPDDDQCSQVVPPRRPDPVCVVCSLVVVVQSVVQSCCCLPPQFDQDDDPHDGGDRHGHDDHRPDPHAYEYADQDLSRLLSCLAHHQEYEYFQAWELPRCVCLVSQVSSVVSNVVVVDQYFYAYEEEEQEDQFLVVQVVSVVSSQVRRRVSSLVRVVVAAGCSSPSGHYYTGYLLSSLVSVLVNSPRPRHRYYHYDYSDSSVVSVCCSVRNLVNHSNNPPDD

InterPro domains:
  IPR011251 Luciferase-like domain [PF00296] (20-339)
  IPR019914 Pyrimidine monooxygenase RutA [MF_01699] (20-379)
  IPR019914 Pyrimidine monooxygenase RutA [TIGR03612] (20-373)
  IPR036661 Luciferase-like domain superfamily [G3DSA:3.20.20.30] (18-373)
  IPR036661 Luciferase-like domain superfamily [SSF51679] (20-371)
  IPR050172 SsuD/RutA monooxygenase [PTHR42847] (19-372)

Radius of gyration: 19.58 Å; Cα contacts (8 Å, |Δi|>4): 762; chains: 1; bounding box: 46×47×50 Å

B-factor: mean 23.37, std 12.06, range [6.49, 100.36]